Protein AF-A0A523PL58-F1 (afdb_monomer_lite)

Structure (mmCIF, N/CA/C/O backbone):
data_AF-A0A523PL58-F1
#
_entry.id   AF-A0A523PL58-F1
#
loop_
_atom_site.group_PDB
_atom_site.id
_atom_site.type_symbol
_atom_site.label_atom_id
_atom_site.label_alt_id
_atom_site.label_comp_id
_atom_site.label_asym_id
_atom_site.label_entity_id
_atom_site.label_seq_id
_atom_site.pdbx_PDB_ins_code
_atom_site.Cartn_x
_atom_site.Cartn_y
_atom_site.Cartn_z
_atom_site.occupancy
_atom_site.B_iso_or_equiv
_atom_site.auth_seq_id
_atom_site.auth_comp_id
_atom_site.auth_asym_id
_atom_site.auth_atom_id
_atom_site.pdbx_PDB_model_num
ATOM 1 N N . MET A 1 1 ? -22.781 20.615 -61.071 1.00 47.16 1 MET A N 1
ATOM 2 C CA . MET A 1 1 ? -21.956 20.309 -59.886 1.00 47.16 1 MET A CA 1
ATOM 3 C C . MET A 1 1 ? -21.443 21.632 -59.351 1.00 47.16 1 MET A C 1
ATOM 5 O O . MET A 1 1 ? -20.546 22.201 -59.956 1.00 47.16 1 MET A O 1
ATOM 9 N N . SER A 1 2 ? -22.092 22.173 -58.319 1.00 42.09 2 SER A N 1
ATOM 10 C CA . SER A 1 2 ? -21.639 23.404 -57.659 1.00 42.09 2 SER A CA 1
ATOM 11 C C . SER A 1 2 ? -20.535 23.068 -56.652 1.00 42.09 2 SER A C 1
ATOM 13 O O . SER A 1 2 ? -20.631 22.020 -56.009 1.00 42.09 2 SER A O 1
ATOM 15 N N . PRO A 1 3 ? -19.497 23.907 -56.513 1.00 54.69 3 PRO A N 1
ATOM 16 C CA . PRO A 1 3 ? -18.437 23.680 -55.541 1.00 54.69 3 PRO A CA 1
ATOM 17 C C . PRO A 1 3 ? -18.976 23.914 -54.123 1.00 54.69 3 PRO A C 1
ATOM 19 O O . PRO A 1 3 ? -19.660 24.903 -53.866 1.00 54.69 3 PRO A O 1
ATOM 22 N N . VAL A 1 4 ? -18.690 22.977 -53.218 1.00 60.78 4 VAL A N 1
ATOM 23 C CA . VAL A 1 4 ? -18.971 23.103 -51.783 1.00 60.78 4 VAL A CA 1
ATOM 24 C C . VAL A 1 4 ? -17.912 24.027 -51.187 1.00 60.78 4 VAL A C 1
ATOM 26 O O . VAL A 1 4 ? -16.728 23.700 -51.181 1.00 60.78 4 VAL A O 1
ATOM 29 N N . GLU A 1 5 ? -18.345 25.198 -50.738 1.00 58.62 5 GLU A N 1
ATOM 30 C CA . GLU A 1 5 ? -17.522 26.192 -50.053 1.00 58.62 5 GLU A CA 1
ATOM 31 C C . GLU A 1 5 ? -17.191 25.678 -48.634 1.00 58.62 5 GLU A C 1
ATOM 33 O O . GLU A 1 5 ? -18.111 25.290 -47.905 1.00 58.62 5 GLU A O 1
ATOM 38 N N . PRO A 1 6 ? -15.912 25.594 -48.221 1.00 55.72 6 PRO A N 1
ATOM 39 C CA . PRO A 1 6 ? -15.573 25.138 -46.880 1.00 55.72 6 PRO A CA 1
ATOM 40 C C . PRO A 1 6 ? -15.984 26.198 -45.855 1.00 55.72 6 PRO A C 1
ATOM 42 O O . PRO A 1 6 ? -15.573 27.356 -45.935 1.00 55.72 6 PRO A O 1
ATOM 45 N N . ALA A 1 7 ? -16.799 25.790 -44.881 1.00 58.50 7 ALA A N 1
ATOM 46 C CA . ALA A 1 7 ? -17.193 26.627 -43.758 1.00 58.50 7 ALA A CA 1
ATOM 47 C C . ALA A 1 7 ? -15.944 27.107 -43.002 1.00 58.50 7 ALA A C 1
ATOM 49 O O . ALA A 1 7 ? -15.157 26.300 -42.509 1.00 58.50 7 ALA A O 1
ATOM 50 N N . ALA A 1 8 ? -15.765 28.425 -42.924 1.00 56.91 8 ALA A N 1
ATOM 51 C CA . ALA A 1 8 ? -14.702 29.044 -42.150 1.00 56.91 8 ALA A CA 1
ATOM 52 C C . ALA A 1 8 ? -14.872 28.690 -40.663 1.00 56.91 8 ALA A C 1
ATOM 54 O O . ALA A 1 8 ? -15.843 29.099 -40.023 1.00 56.91 8 ALA A O 1
ATOM 55 N N . GLU A 1 9 ? -13.930 27.922 -40.114 1.00 59.56 9 GLU A N 1
ATOM 56 C CA . GLU A 1 9 ? -13.853 27.656 -38.680 1.00 59.56 9 GLU A CA 1
ATOM 57 C C . GLU A 1 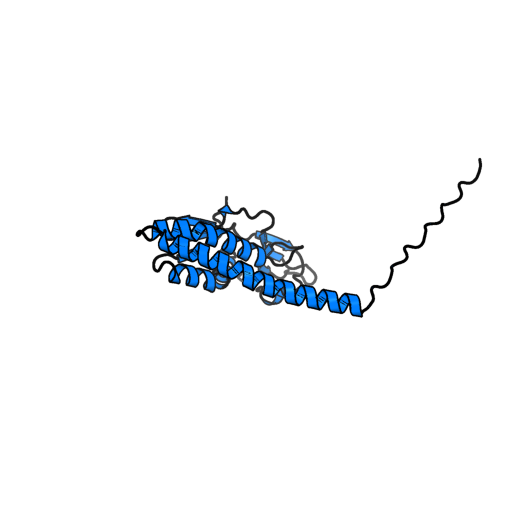9 ? -13.618 28.976 -37.936 1.00 59.56 9 GLU A C 1
ATOM 59 O O . GLU A 1 9 ? -12.621 29.672 -38.144 1.00 59.56 9 GLU A O 1
ATOM 64 N N . ALA A 1 10 ? -14.568 29.350 -37.078 1.00 57.66 10 ALA A N 1
ATOM 65 C CA . ALA A 1 10 ? -14.439 30.530 -36.238 1.00 57.66 10 ALA A CA 1
ATOM 66 C C . ALA A 1 10 ? -13.243 30.358 -35.279 1.00 57.66 10 ALA A C 1
ATOM 68 O O . ALA A 1 10 ? -13.138 29.320 -34.618 1.00 57.66 10 ALA A O 1
ATOM 69 N N . PRO A 1 11 ? -12.352 31.356 -35.143 1.00 51.38 11 PRO A N 1
ATOM 70 C CA . PRO A 1 11 ? -11.232 31.260 -34.220 1.00 51.38 11 PRO A CA 1
ATOM 71 C C . PRO A 1 11 ? -11.753 31.199 -32.780 1.00 51.38 11 PRO A C 1
ATOM 73 O O . PRO A 1 11 ? -12.435 32.113 -32.312 1.00 51.38 11 PRO A O 1
ATOM 76 N N . LEU A 1 12 ? -11.405 30.131 -32.057 1.00 54.44 12 LEU A N 1
ATOM 77 C CA . LEU A 1 12 ? -11.623 30.031 -30.615 1.00 54.44 12 LEU A CA 1
ATOM 78 C C . LEU A 1 12 ? -10.846 31.160 -29.926 1.00 54.44 12 LEU A C 1
ATOM 80 O O . LEU A 1 12 ? -9.635 31.078 -29.720 1.00 54.44 12 LEU A O 1
ATOM 84 N N . THR A 1 13 ? -11.533 32.242 -29.567 1.00 47.31 13 THR A N 1
ATOM 85 C CA . THR A 1 13 ? -10.952 33.322 -28.769 1.00 47.31 13 THR A CA 1
ATOM 86 C C . THR A 1 13 ? -10.694 32.808 -27.357 1.00 47.31 13 THR A C 1
ATOM 88 O O . THR A 1 13 ? -11.577 32.834 -26.498 1.00 47.31 13 THR A O 1
ATOM 91 N N . ILE A 1 14 ? -9.474 32.337 -27.100 1.00 56.62 14 ILE A N 1
ATOM 92 C CA . ILE A 1 14 ? -9.008 32.018 -25.750 1.00 56.62 14 ILE A CA 1
ATOM 93 C C . ILE A 1 14 ? -8.875 33.346 -24.996 1.00 56.62 14 ILE A C 1
ATOM 95 O O . ILE A 1 14 ? -7.881 34.066 -25.113 1.00 56.62 14 ILE A O 1
ATOM 99 N N . ARG A 1 15 ? -9.916 33.708 -24.240 1.00 61.09 15 ARG A N 1
ATOM 100 C CA . ARG A 1 15 ? -9.920 34.890 -23.374 1.00 61.09 15 ARG A CA 1
ATOM 101 C C . ARG A 1 15 ? -8.869 34.668 -22.283 1.00 61.09 15 ARG A C 1
ATOM 103 O O . ARG A 1 15 ? -9.079 33.869 -21.376 1.00 61.09 15 ARG A O 1
ATOM 110 N N . ARG A 1 16 ? -7.714 35.335 -22.394 1.00 59.16 16 ARG A N 1
ATOM 111 C CA . ARG A 1 16 ? -6.631 35.247 -21.400 1.00 59.16 16 ARG A CA 1
ATOM 112 C C . ARG A 1 16 ? -7.183 35.648 -20.031 1.00 59.16 16 ARG A C 1
ATOM 114 O O . ARG A 1 16 ? -7.596 36.793 -19.848 1.00 59.16 16 ARG A O 1
ATOM 121 N N . ALA A 1 17 ? -7.218 34.703 -19.092 1.00 63.88 17 ALA A N 1
ATOM 122 C CA . ALA A 1 17 ? -7.569 34.991 -17.708 1.00 63.88 17 ALA A CA 1
ATOM 123 C C . ALA A 1 17 ? -6.601 36.051 -17.165 1.00 63.88 17 ALA A C 1
ATOM 125 O O . ALA A 1 17 ? -5.394 35.979 -17.409 1.00 63.88 17 ALA A O 1
ATOM 126 N N . SER A 1 18 ? -7.119 37.060 -16.463 1.00 78.44 18 SER A N 1
ATOM 127 C CA . SER A 1 18 ? -6.257 38.063 -15.843 1.00 78.44 18 SER A CA 1
ATOM 128 C C . SER A 1 18 ? -5.372 37.373 -14.801 1.00 78.44 18 SER A C 1
ATOM 130 O O . SER A 1 18 ? -5.856 36.564 -14.008 1.00 78.44 18 SER A O 1
ATOM 132 N N . GLY A 1 19 ? -4.071 37.681 -14.786 1.00 73.75 19 GLY A N 1
ATOM 133 C CA . GLY A 1 19 ? -3.134 37.067 -13.834 1.00 73.75 19 GLY A CA 1
ATOM 134 C C . GLY A 1 19 ? -3.564 37.257 -12.373 1.00 73.75 19 GLY A C 1
ATOM 135 O O . GLY A 1 19 ? -3.378 36.366 -11.552 1.00 73.75 19 GLY A O 1
ATOM 136 N N . ILE A 1 20 ? -4.240 38.372 -12.075 1.00 81.31 20 ILE A N 1
ATOM 137 C CA . ILE A 1 20 ? -4.848 38.646 -10.766 1.00 81.31 20 ILE A CA 1
ATOM 138 C C . ILE A 1 20 ? -5.962 37.640 -10.453 1.00 81.31 20 ILE A C 1
ATOM 140 O O . ILE A 1 20 ? -5.988 37.102 -9.354 1.00 81.31 20 ILE A O 1
ATOM 144 N N . GLY A 1 21 ? -6.839 37.325 -11.412 1.00 80.75 21 GLY A N 1
ATOM 145 C CA . GLY A 1 21 ? -7.900 36.335 -11.214 1.00 80.75 21 GLY A CA 1
ATOM 146 C C . GLY A 1 21 ? -7.353 34.939 -10.907 1.00 80.75 21 GLY A C 1
ATOM 147 O O . GLY A 1 21 ? -7.868 34.259 -10.021 1.00 80.75 21 GLY A O 1
ATOM 148 N N . VAL A 1 22 ? -6.266 34.538 -11.576 1.00 78.81 22 VAL A N 1
ATOM 149 C CA . VAL A 1 22 ? -5.579 33.263 -11.304 1.00 78.81 22 VAL A CA 1
ATOM 150 C C . VAL A 1 22 ? -4.962 33.260 -9.903 1.00 78.81 22 VAL A C 1
ATOM 152 O O . VAL A 1 22 ? -5.149 32.302 -9.156 1.00 78.81 22 VAL A O 1
ATOM 155 N N . LEU A 1 23 ? -4.286 34.343 -9.508 1.00 77.19 23 LEU A N 1
ATOM 156 C CA . LEU A 1 23 ? -3.699 34.474 -8.170 1.00 77.19 23 LEU A CA 1
ATOM 157 C C . LEU A 1 23 ? -4.763 34.442 -7.067 1.00 77.19 23 LEU A C 1
ATOM 159 O O . LEU A 1 23 ? -4.595 33.732 -6.078 1.00 77.19 23 LEU A O 1
ATOM 163 N N . THR A 1 24 ? -5.882 35.147 -7.243 1.00 84.56 24 THR A N 1
ATOM 164 C CA . THR A 1 24 ? -6.993 35.118 -6.285 1.00 84.56 24 THR A CA 1
ATOM 165 C C . THR A 1 24 ? -7.589 33.717 -6.171 1.00 84.56 24 THR A C 1
ATOM 167 O O . THR A 1 24 ? -7.817 33.253 -5.057 1.00 84.56 24 THR A O 1
ATOM 170 N N . ALA A 1 25 ? -7.785 33.009 -7.287 1.00 77.88 25 ALA A N 1
ATOM 171 C CA . ALA A 1 25 ? -8.286 31.637 -7.264 1.00 77.88 25 ALA A CA 1
ATOM 172 C C . ALA A 1 25 ? -7.337 30.688 -6.510 1.00 77.88 25 ALA A C 1
ATOM 174 O O . ALA A 1 25 ? -7.798 29.901 -5.687 1.00 77.88 25 ALA A O 1
ATOM 175 N N . ILE A 1 26 ? -6.019 30.805 -6.721 1.00 83.25 26 ILE A N 1
ATOM 176 C CA . ILE A 1 26 ? -5.013 30.013 -5.993 1.00 83.25 26 ILE A CA 1
ATOM 177 C C . ILE A 1 26 ? -5.087 30.285 -4.489 1.00 83.25 26 ILE A C 1
ATOM 179 O O . ILE A 1 26 ? -5.094 29.340 -3.704 1.00 83.25 26 ILE A O 1
ATOM 183 N N . VAL A 1 27 ? -5.181 31.551 -4.076 1.00 82.56 27 VAL A N 1
ATOM 184 C CA . VAL A 1 27 ? -5.280 31.919 -2.654 1.00 82.56 27 VAL A CA 1
ATOM 185 C C . VAL A 1 27 ? -6.575 31.390 -2.038 1.00 82.56 27 VAL A C 1
ATOM 187 O O . VAL A 1 27 ? -6.545 30.818 -0.951 1.00 82.56 27 VAL A O 1
ATOM 190 N N . VAL A 1 28 ? -7.706 31.520 -2.736 1.00 82.56 28 VAL A N 1
ATOM 191 C CA . VAL A 1 28 ? -9.002 31.016 -2.258 1.00 82.56 28 VAL A CA 1
ATOM 192 C C . VAL A 1 28 ? -8.978 29.496 -2.115 1.00 82.56 28 VAL A C 1
ATOM 194 O O . VAL A 1 28 ? -9.389 28.991 -1.076 1.00 82.56 28 VAL A O 1
ATOM 197 N N . VAL A 1 29 ? -8.449 28.758 -3.096 1.00 80.00 29 VAL A N 1
ATOM 198 C CA . VAL A 1 29 ? -8.297 27.295 -2.999 1.00 80.00 29 VAL A CA 1
ATOM 199 C C . VAL A 1 29 ? -7.323 26.923 -1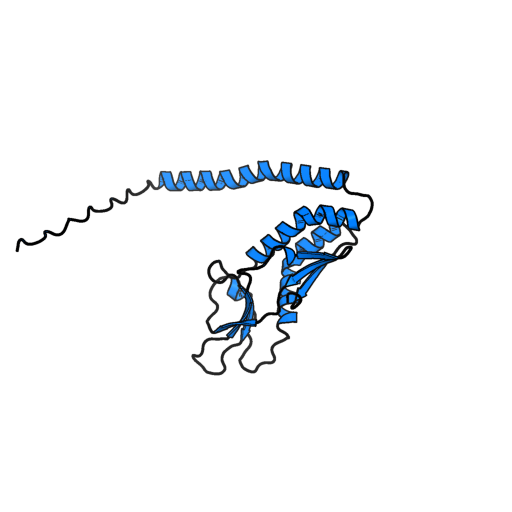.875 1.00 80.00 29 VAL A C 1
ATOM 201 O O . VAL A 1 29 ? -7.616 26.032 -1.077 1.00 80.00 29 VAL A O 1
ATOM 204 N N . GLY A 1 30 ? -6.204 27.642 -1.763 1.00 70.56 30 GLY A N 1
ATOM 205 C CA . GLY A 1 30 ? -5.190 27.443 -0.730 1.00 70.56 30 GLY A CA 1
ATOM 206 C C . GLY A 1 30 ? -5.704 27.672 0.693 1.00 70.56 30 GLY A C 1
ATOM 207 O O . GLY A 1 30 ? -5.239 27.004 1.610 1.00 70.56 30 GLY A O 1
ATOM 208 N N . LEU A 1 31 ? -6.686 28.559 0.880 1.00 78.75 31 LEU A N 1
ATOM 209 C CA . LEU A 1 31 ? -7.354 28.787 2.165 1.00 78.75 31 LEU A CA 1
ATOM 210 C C . LEU A 1 31 ? -8.541 27.841 2.385 1.00 78.75 31 LEU A C 1
ATOM 212 O O . LEU A 1 31 ? -8.722 27.339 3.490 1.00 78.75 31 LEU A O 1
ATOM 216 N N . ALA A 1 32 ? -9.320 27.538 1.345 1.00 70.69 32 ALA A N 1
ATOM 217 C CA . ALA A 1 32 ? -10.508 26.694 1.453 1.00 70.69 32 ALA A CA 1
ATOM 218 C C . ALA A 1 32 ? -10.182 25.273 1.938 1.00 70.69 32 ALA A C 1
ATOM 220 O O . ALA A 1 32 ? -10.915 24.721 2.758 1.00 70.69 32 ALA A O 1
ATOM 221 N N . VAL A 1 33 ? -9.066 24.694 1.480 1.00 69.69 33 VAL A N 1
ATOM 222 C CA . VAL A 1 33 ? -8.627 23.352 1.898 1.00 69.69 33 VAL A CA 1
ATOM 223 C C . VAL A 1 33 ? -8.370 23.277 3.415 1.00 69.69 33 VAL A C 1
ATOM 225 O O . VAL A 1 33 ? -9.021 22.466 4.075 1.00 69.69 33 VAL A O 1
ATOM 228 N N . PRO A 1 34 ? -7.495 24.099 4.028 1.00 66.94 34 PRO A N 1
ATOM 229 C CA . PRO A 1 34 ? -7.276 24.054 5.473 1.00 66.94 34 PRO A CA 1
ATOM 230 C C . PRO A 1 34 ? -8.525 24.430 6.281 1.00 66.94 34 PRO A C 1
ATOM 232 O O . PRO A 1 34 ? -8.773 23.805 7.312 1.00 66.94 34 PRO A O 1
ATOM 235 N N . THR A 1 35 ? -9.358 25.373 5.822 1.00 73.44 35 THR A N 1
ATOM 236 C CA . TH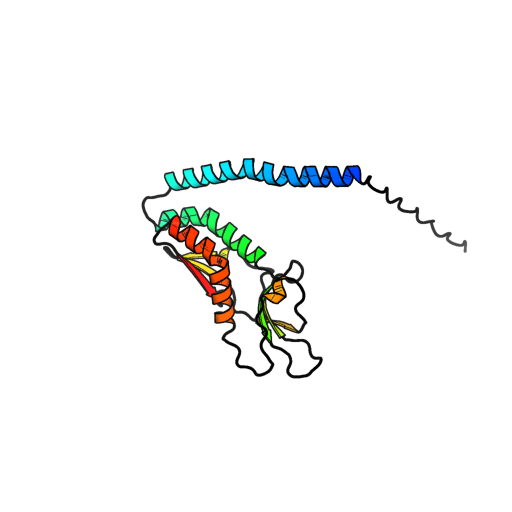R A 1 35 ? -10.615 25.706 6.519 1.00 73.44 35 THR A CA 1
ATOM 237 C C . THR A 1 35 ? -11.600 24.535 6.518 1.00 73.44 35 THR A C 1
ATOM 239 O O . THR A 1 35 ? -12.231 24.263 7.540 1.00 73.44 35 THR A O 1
ATOM 242 N N . TYR A 1 36 ? -11.686 23.788 5.414 1.00 75.38 36 TYR A N 1
ATOM 243 C CA . TYR A 1 36 ? -12.477 22.561 5.334 1.00 75.38 36 TYR A CA 1
ATOM 244 C C . TYR A 1 36 ? -11.987 21.504 6.335 1.00 75.38 36 TYR A C 1
ATOM 246 O O . TYR A 1 36 ? -12.789 20.940 7.081 1.00 75.38 36 TYR A O 1
ATOM 254 N N . TYR A 1 37 ? -10.671 21.286 6.432 1.00 70.75 37 TYR A N 1
ATOM 255 C CA . TYR A 1 37 ? -10.105 20.357 7.417 1.00 70.75 37 TYR A CA 1
ATOM 256 C C . TYR A 1 37 ? -10.386 20.787 8.862 1.00 70.75 37 TYR A C 1
ATOM 258 O O . TYR A 1 37 ? -10.745 19.943 9.682 1.00 70.75 37 TYR A O 1
ATOM 266 N N . LEU A 1 38 ? -10.303 22.083 9.178 1.00 73.94 38 LEU A N 1
ATOM 267 C CA . LEU A 1 38 ? -10.648 22.602 10.507 1.00 73.94 38 LEU A CA 1
ATOM 268 C C . LEU A 1 38 ? -12.117 22.356 10.884 1.00 73.94 38 LEU A C 1
ATOM 270 O O . LEU A 1 38 ? -12.417 22.219 12.066 1.00 73.94 38 LEU A O 1
ATOM 274 N N . TRP A 1 39 ? -13.020 22.267 9.906 1.00 73.31 39 TRP A N 1
ATOM 275 C CA . TRP A 1 39 ? -14.440 21.980 10.128 1.00 73.31 39 TRP A CA 1
ATOM 276 C C . TRP A 1 39 ? -14.760 20.482 10.213 1.00 73.31 39 TRP A C 1
ATOM 278 O O . TRP A 1 39 ? -15.607 20.069 11.007 1.00 73.31 39 TRP A O 1
ATOM 288 N N . VAL A 1 40 ? -14.090 19.655 9.407 1.00 76.50 40 VAL A N 1
ATOM 289 C CA . VAL A 1 40 ? -14.371 18.213 9.310 1.00 76.50 40 VAL A CA 1
ATOM 290 C C . VAL A 1 40 ? -13.661 17.406 10.397 1.00 76.50 40 VAL A C 1
ATOM 292 O O . VAL A 1 40 ? -14.259 16.496 10.971 1.00 76.50 40 VAL A O 1
ATOM 295 N N . VAL A 1 41 ? -12.415 17.749 10.737 1.00 73.88 41 VAL A N 1
ATOM 296 C CA . VAL A 1 41 ? -11.624 17.014 11.740 1.00 73.88 41 VAL A CA 1
ATOM 297 C C . VAL A 1 41 ? -12.303 16.959 13.119 1.00 73.88 41 VAL A C 1
ATOM 299 O O . VAL A 1 41 ? -12.303 15.880 13.710 1.00 73.88 41 VAL A O 1
ATOM 302 N N . PRO A 1 42 ? -12.921 18.036 13.649 1.00 73.69 42 PRO A N 1
ATOM 303 C CA . PRO A 1 42 ? -13.642 17.971 14.919 1.00 73.69 42 PRO A CA 1
ATOM 304 C C . PRO A 1 42 ? -14.828 17.008 14.887 1.00 73.69 42 PRO A C 1
ATOM 306 O O . PRO A 1 42 ? -15.032 16.287 15.856 1.00 73.69 42 PRO A O 1
ATOM 309 N N . ARG A 1 43 ? -15.578 16.952 13.777 1.00 77.19 43 ARG A N 1
ATOM 310 C CA . ARG A 1 43 ? -16.707 16.020 13.627 1.00 77.19 43 ARG A CA 1
ATOM 311 C C . ARG A 1 43 ? -16.231 14.572 13.600 1.00 77.19 43 ARG A C 1
ATOM 313 O O . ARG A 1 43 ? -16.753 13.757 14.348 1.00 77.19 43 ARG A O 1
ATOM 320 N N . LEU A 1 44 ? -15.187 14.283 12.823 1.00 71.25 44 LEU A N 1
ATOM 321 C CA . LEU A 1 44 ? -14.578 12.950 12.780 1.00 71.25 44 LEU A CA 1
ATOM 322 C C . LEU A 1 44 ? -14.007 12.537 14.142 1.00 71.25 44 LEU A C 1
ATOM 324 O O . LEU A 1 44 ? -14.147 11.384 14.535 1.00 71.25 44 LEU A O 1
ATOM 328 N N . LYS A 1 45 ? -13.399 13.473 14.885 1.00 72.25 45 LYS A N 1
ATOM 329 C CA . LYS A 1 45 ? -12.937 13.223 16.257 1.00 72.25 45 LYS A CA 1
ATOM 330 C C . LYS A 1 45 ? -14.093 12.954 17.212 1.00 72.25 45 LYS A C 1
ATOM 332 O O . LYS A 1 45 ? -14.014 11.999 17.965 1.00 72.25 45 LYS A O 1
ATOM 337 N N . GLN A 1 46 ? -15.160 13.749 17.166 1.00 75.19 46 GLN A N 1
ATOM 338 C CA . GLN A 1 46 ? -16.343 13.538 18.005 1.00 75.19 46 GLN A CA 1
ATOM 339 C C . GLN A 1 46 ? -17.007 12.192 17.722 1.00 75.19 46 GLN A C 1
ATOM 341 O O . GLN A 1 46 ? -17.435 11.517 18.650 1.00 75.19 46 GLN A O 1
ATOM 346 N N . GLU A 1 47 ? -17.070 11.785 16.458 1.00 71.31 47 GLU A N 1
ATOM 347 C CA . GLU A 1 47 ? -17.627 10.496 16.065 1.00 71.31 47 GLU A CA 1
ATOM 348 C C . GLU A 1 47 ? -16.721 9.337 16.502 1.00 71.31 47 GLU A C 1
ATOM 350 O O . GLU A 1 47 ? -17.204 8.372 17.087 1.00 71.31 47 GLU A O 1
ATOM 355 N N . ALA A 1 48 ? -15.401 9.477 16.342 1.00 67.12 48 ALA A N 1
ATOM 356 C CA . ALA A 1 48 ? -14.425 8.517 16.854 1.00 67.12 48 ALA A CA 1
ATOM 357 C C . ALA A 1 48 ? -14.445 8.408 18.391 1.00 67.12 48 ALA A C 1
ATOM 359 O O . ALA A 1 48 ? -14.390 7.305 18.928 1.00 67.12 48 ALA A O 1
ATOM 360 N N . ASP A 1 49 ? -14.552 9.527 19.109 1.00 69.44 49 ASP A N 1
ATOM 361 C CA . ASP A 1 49 ? -14.593 9.553 20.574 1.00 69.44 49 ASP A CA 1
ATOM 362 C C . ASP A 1 49 ? -15.924 9.020 21.106 1.00 69.44 49 ASP A C 1
ATOM 364 O O . ASP A 1 49 ? -15.933 8.238 22.055 1.00 69.44 49 ASP A O 1
ATOM 368 N N . ARG A 1 50 ? -17.046 9.351 20.458 1.00 70.25 50 ARG A N 1
ATOM 369 C CA . ARG A 1 50 ? -18.348 8.749 20.760 1.00 70.25 50 ARG A CA 1
ATOM 370 C C . ARG A 1 50 ? -18.281 7.233 20.606 1.00 70.25 50 ARG A C 1
ATOM 372 O O . ARG A 1 50 ? -18.709 6.513 21.499 1.00 70.25 50 ARG A O 1
ATOM 379 N N . LEU A 1 51 ? -17.682 6.749 19.524 1.00 64.38 51 LEU A N 1
ATOM 380 C CA . LEU A 1 51 ? -17.515 5.320 19.296 1.00 64.38 51 LEU A CA 1
ATOM 381 C C . LEU A 1 51 ? -16.546 4.666 20.271 1.00 64.38 51 LEU A C 1
ATOM 383 O O . LEU A 1 51 ? -16.782 3.522 20.620 1.00 64.38 51 LEU A O 1
ATOM 387 N N . ARG A 1 52 ? -15.502 5.360 20.746 1.00 63.66 52 ARG A N 1
ATOM 388 C CA . ARG A 1 52 ? -14.636 4.870 21.835 1.00 63.66 52 ARG A CA 1
ATOM 389 C C . ARG A 1 52 ? -15.394 4.723 23.152 1.00 63.66 52 ARG A C 1
ATOM 391 O O . ARG A 1 52 ? -15.127 3.778 23.885 1.00 63.66 52 ARG A O 1
ATOM 398 N N . VAL A 1 53 ? -16.307 5.646 23.450 1.00 65.81 53 VAL A N 1
ATOM 399 C CA . VAL A 1 53 ? -17.154 5.607 24.655 1.00 65.81 53 VAL A CA 1
ATOM 400 C C . VAL A 1 53 ? -18.246 4.539 24.535 1.00 65.81 53 VAL A C 1
ATOM 402 O O . VAL A 1 53 ? -18.561 3.877 25.517 1.00 65.81 53 VAL A O 1
ATOM 405 N N . GLU A 1 54 ? -18.794 4.340 23.335 1.00 64.56 54 GLU A N 1
ATOM 406 C CA . GLU A 1 54 ? -19.762 3.280 23.014 1.00 64.56 54 GLU A CA 1
ATOM 407 C C . GLU A 1 54 ? -19.091 1.914 22.769 1.00 64.56 54 GLU A C 1
ATOM 409 O O . GLU A 1 54 ? -19.785 0.906 22.627 1.00 64.56 54 GLU A O 1
ATOM 414 N N . ALA A 1 55 ? -17.755 1.863 22.696 1.00 62.34 55 ALA A N 1
ATOM 415 C CA . ALA A 1 55 ? -17.033 0.650 22.350 1.00 62.34 55 ALA A CA 1
ATOM 416 C C . ALA A 1 55 ? -17.176 -0.377 23.483 1.00 62.34 55 ALA A C 1
ATOM 418 O O . ALA A 1 55 ? -16.953 -0.036 24.649 1.00 62.34 55 ALA A O 1
ATOM 419 N N . PRO A 1 56 ? -17.495 -1.640 23.170 1.00 67.25 56 PRO A N 1
ATOM 420 C CA . PRO A 1 56 ? -17.623 -2.665 24.193 1.00 67.25 56 PRO A CA 1
ATOM 421 C C . PRO A 1 56 ? -16.323 -2.891 24.976 1.00 67.25 56 PRO A C 1
ATOM 423 O O . PRO A 1 56 ? -15.227 -2.566 24.514 1.00 67.25 56 PRO A O 1
ATOM 426 N N . GLY A 1 57 ? -16.430 -3.477 26.171 1.00 75.25 57 GLY A N 1
ATOM 427 C CA . GLY A 1 57 ? -15.271 -3.723 27.036 1.00 75.25 57 GLY A CA 1
ATOM 428 C C . GLY A 1 57 ? -14.239 -4.687 26.437 1.00 75.25 57 GLY A C 1
ATOM 429 O O . GLY A 1 57 ? -13.061 -4.625 26.796 1.00 75.25 57 GLY A O 1
ATOM 430 N N . GLU A 1 58 ? -14.648 -5.554 25.504 1.00 85.69 58 GLU A N 1
ATOM 431 C CA . GLU A 1 58 ? -13.767 -6.554 24.909 1.00 85.69 58 GLU A CA 1
ATOM 432 C C . GLU A 1 58 ? -12.888 -5.980 23.778 1.00 85.69 58 GLU A C 1
ATOM 434 O O . GLU A 1 58 ? -13.392 -5.369 22.831 1.00 85.69 58 GLU A O 1
ATOM 439 N N . PRO A 1 59 ? -11.557 -6.207 23.798 1.00 84.81 59 PRO A N 1
ATOM 440 C CA . PRO A 1 59 ? -10.636 -5.699 22.776 1.00 8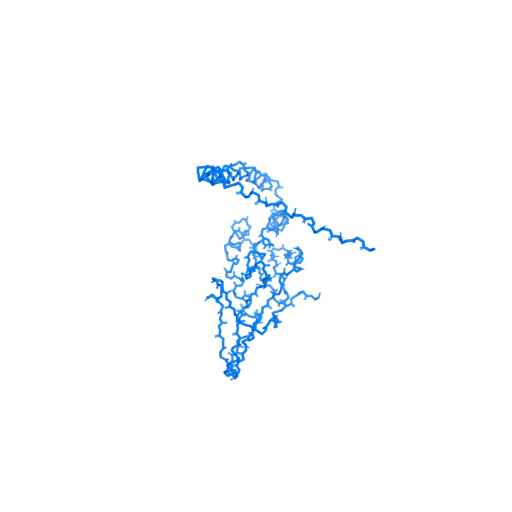4.81 59 PRO A CA 1
ATOM 441 C C . PRO A 1 59 ? -10.999 -6.046 21.324 1.00 84.81 59 PRO A C 1
ATOM 443 O O . PRO A 1 59 ? -10.788 -5.219 20.439 1.00 84.81 59 PRO A O 1
ATOM 446 N N . VAL A 1 60 ? -11.549 -7.238 21.074 1.00 86.75 60 VAL A N 1
ATOM 447 C CA . VAL A 1 60 ? -11.935 -7.693 19.725 1.00 86.75 60 VAL A CA 1
ATOM 448 C C . VAL A 1 60 ? -13.101 -6.870 19.180 1.00 86.75 60 VAL A C 1
ATOM 450 O O . VAL A 1 60 ? -13.089 -6.462 18.020 1.00 86.75 60 VAL A O 1
ATOM 453 N N . GLU A 1 61 ? -14.084 -6.565 20.023 1.00 85.88 61 GLU A N 1
ATOM 454 C CA . GLU A 1 61 ? -15.248 -5.773 19.630 1.00 85.88 61 GLU A CA 1
ATOM 455 C C . GLU A 1 61 ? -14.862 -4.308 19.383 1.00 85.88 61 GLU A C 1
ATOM 457 O O . GLU A 1 61 ? -15.302 -3.705 18.400 1.00 85.88 61 GLU A O 1
ATOM 462 N N . ARG A 1 62 ? -13.949 -3.759 20.201 1.00 84.81 62 ARG A N 1
ATOM 463 C CA . ARG A 1 62 ? -13.350 -2.436 19.947 1.00 84.81 62 ARG A CA 1
ATOM 464 C C . ARG A 1 62 ? -12.626 -2.392 18.608 1.00 84.81 62 ARG A C 1
ATOM 466 O O . ARG A 1 62 ? -12.767 -1.406 17.885 1.00 84.81 62 ARG A O 1
ATOM 473 N N . LEU A 1 63 ? -11.894 -3.454 18.255 1.00 88.19 63 LEU A N 1
ATOM 474 C CA . LEU A 1 63 ? -11.243 -3.533 16.950 1.00 88.19 63 LEU A CA 1
ATOM 475 C C . LEU A 1 63 ? -12.272 -3.575 15.823 1.00 88.19 63 LEU A C 1
ATOM 477 O O . LEU A 1 63 ? -12.092 -2.863 14.844 1.00 88.19 63 LEU A O 1
ATOM 481 N N . GLY A 1 64 ? -13.371 -4.316 15.972 1.00 87.50 64 GLY A N 1
ATOM 482 C CA . GLY A 1 64 ? -14.456 -4.330 14.987 1.00 87.50 64 GLY A CA 1
ATOM 483 C C . GLY A 1 64 ? -15.061 -2.942 14.731 1.00 87.50 64 GLY A C 1
ATOM 484 O O . GLY A 1 64 ? -15.335 -2.584 13.585 1.00 87.50 64 GLY A O 1
ATOM 485 N N . VAL A 1 65 ? -15.222 -2.120 15.775 1.00 84.94 65 VAL A N 1
ATOM 486 C CA . VAL A 1 65 ? -15.676 -0.723 15.636 1.00 84.94 65 VAL A CA 1
ATOM 487 C C . VAL A 1 65 ? -14.601 0.147 14.984 1.00 84.94 65 VAL A C 1
ATOM 489 O O . VAL A 1 65 ? -14.896 0.856 14.020 1.00 84.94 65 VAL A O 1
ATOM 492 N N . TRP A 1 66 ? -13.357 0.065 15.464 1.00 86.56 66 TRP A N 1
ATOM 493 C CA . TRP A 1 66 ? -12.212 0.787 14.900 1.00 86.56 66 TRP A CA 1
ATOM 494 C C . TRP A 1 66 ? -12.048 0.493 13.405 1.00 86.56 66 TRP A C 1
ATOM 496 O O . TRP A 1 66 ? -11.850 1.400 12.596 1.00 86.56 66 TRP A O 1
ATOM 506 N N . PHE A 1 67 ? -12.214 -0.773 13.023 1.00 89.50 67 PHE A N 1
ATOM 507 C CA . PHE A 1 67 ? -12.028 -1.272 11.669 1.00 89.50 67 PHE A CA 1
ATOM 508 C C . PHE A 1 67 ? -12.950 -0.595 10.653 1.00 89.50 67 PHE A C 1
ATOM 510 O O . PHE A 1 67 ? -12.523 -0.347 9.529 1.00 89.50 67 PHE A O 1
ATOM 517 N N . ARG A 1 68 ? -14.156 -0.167 11.052 1.00 86.69 68 ARG A N 1
ATOM 518 C CA . ARG A 1 68 ? -15.069 0.604 10.183 1.00 86.69 68 ARG A CA 1
ATOM 519 C C . ARG A 1 68 ? -14.446 1.905 9.665 1.00 86.69 68 ARG A C 1
ATOM 521 O O . ARG A 1 68 ? -14.786 2.355 8.575 1.00 86.69 68 ARG A O 1
ATOM 528 N N . PHE A 1 69 ? -13.524 2.492 10.427 1.00 84.19 69 PHE A N 1
ATOM 529 C CA . PHE A 1 69 ? -12.811 3.724 10.074 1.00 84.19 69 PHE A CA 1
ATOM 530 C C . PHE A 1 69 ? -11.387 3.455 9.602 1.00 84.19 69 PHE A C 1
ATOM 532 O O . PHE A 1 69 ? -10.883 4.170 8.734 1.00 84.19 69 PHE A O 1
ATOM 539 N N . GLY A 1 70 ? -10.736 2.438 10.165 1.00 87.69 70 GLY A N 1
ATOM 540 C CA . GLY A 1 70 ? -9.385 2.037 9.801 1.00 87.69 70 GLY A CA 1
ATOM 541 C C . GLY A 1 70 ? -9.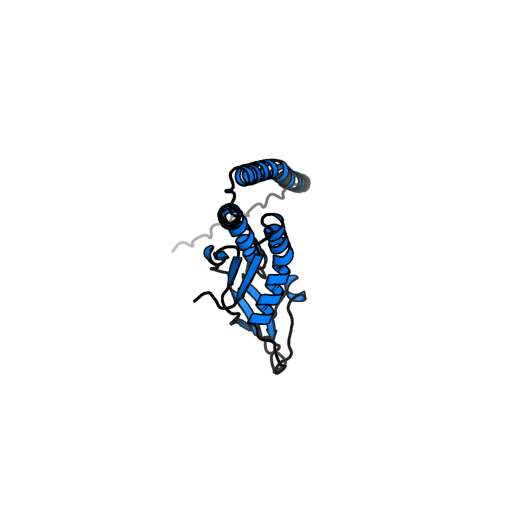308 1.410 8.412 1.00 87.69 70 GLY A C 1
ATOM 542 O O . GLY A 1 70 ? -8.418 1.756 7.639 1.00 87.69 70 GLY A O 1
ATOM 543 N N . GLN A 1 71 ? -10.266 0.552 8.049 1.00 91.06 71 GLN A N 1
ATOM 544 C CA . GLN A 1 71 ? -10.271 -0.160 6.769 1.00 91.06 71 GLN A CA 1
ATOM 545 C C . GLN A 1 71 ? -10.248 0.802 5.564 1.00 91.06 71 GLN A C 1
ATOM 547 O O . GLN A 1 71 ? -9.345 0.664 4.732 1.00 91.06 71 GLN A O 1
ATOM 552 N N . PRO A 1 72 ? -11.115 1.838 5.473 1.00 90.25 72 PRO A N 1
ATOM 553 C CA . PRO A 1 72 ? -11.042 2.802 4.373 1.00 90.25 72 PRO A CA 1
ATOM 554 C C . PRO A 1 72 ? -9.734 3.603 4.345 1.00 90.25 72 PRO A C 1
ATOM 556 O O . PRO A 1 72 ? -9.253 3.969 3.271 1.00 90.25 72 PRO A O 1
ATOM 559 N N . GLN A 1 73 ? -9.142 3.886 5.510 1.00 90.31 73 GLN A N 1
ATOM 560 C CA . GLN A 1 73 ? -7.878 4.622 5.601 1.00 90.31 73 GLN A CA 1
ATOM 561 C C . GLN A 1 73 ? -6.700 3.786 5.099 1.00 90.31 73 GLN A C 1
ATOM 563 O O . GLN A 1 73 ? -5.880 4.298 4.335 1.00 90.31 73 GLN A O 1
ATOM 568 N N . ILE A 1 74 ? -6.646 2.504 5.470 1.00 92.62 74 ILE A N 1
ATOM 569 C CA . ILE A 1 74 ? -5.630 1.562 4.988 1.00 92.62 74 ILE A CA 1
ATOM 570 C C . ILE A 1 74 ? -5.783 1.365 3.475 1.00 92.62 74 ILE A C 1
ATOM 572 O O . ILE A 1 74 ? -4.797 1.468 2.747 1.00 92.62 74 ILE A O 1
ATOM 576 N N . HIS A 1 75 ? -7.010 1.172 2.975 1.00 91.81 75 HIS A N 1
ATOM 577 C CA . HIS A 1 75 ? -7.265 1.065 1.532 1.00 91.81 75 HIS A CA 1
ATOM 578 C C . HIS A 1 75 ? -6.842 2.336 0.780 1.00 91.81 75 HIS A C 1
ATOM 580 O O . HIS A 1 75 ? -6.089 2.270 -0.190 1.00 91.81 75 HIS A O 1
ATOM 586 N N . THR A 1 76 ? -7.200 3.516 1.291 1.00 90.88 76 THR A N 1
ATOM 587 C CA . THR A 1 76 ? -6.758 4.800 0.720 1.00 90.88 76 THR A CA 1
ATOM 588 C C . THR A 1 76 ? -5.233 4.923 0.707 1.00 90.88 76 THR A C 1
ATOM 590 O O . THR A 1 76 ? -4.657 5.450 -0.247 1.00 90.88 76 THR A O 1
ATOM 593 N N . ALA A 1 77 ? -4.556 4.451 1.753 1.00 91.88 77 ALA A N 1
ATOM 594 C CA . ALA A 1 77 ? -3.103 4.449 1.817 1.00 91.88 77 ALA A CA 1
ATOM 595 C C . ALA A 1 77 ? -2.488 3.500 0.773 1.00 91.88 77 ALA A C 1
ATOM 597 O O . ALA A 1 77 ? -1.545 3.904 0.095 1.00 91.88 77 ALA A O 1
ATOM 598 N N . LEU A 1 78 ? -3.067 2.317 0.533 1.00 92.69 78 LEU A N 1
ATOM 599 C CA . LEU A 1 78 ? -2.665 1.442 -0.581 1.00 92.69 78 LEU A CA 1
ATOM 600 C C . LEU A 1 78 ? -2.805 2.154 -1.930 1.00 92.69 78 LEU A C 1
ATOM 602 O O . LEU A 1 78 ? -1.851 2.209 -2.706 1.00 92.69 78 LEU A O 1
ATOM 606 N N . VAL A 1 79 ? -3.946 2.801 -2.180 1.00 90.44 79 VAL A N 1
ATOM 607 C CA . VAL A 1 79 ? -4.166 3.573 -3.415 1.00 90.44 79 VAL A CA 1
ATOM 608 C C . VAL A 1 79 ? -3.132 4.694 -3.565 1.00 90.44 79 VAL A C 1
ATOM 610 O O . VAL A 1 79 ? -2.661 4.961 -4.668 1.00 90.44 79 VAL A O 1
ATOM 613 N N . ARG A 1 80 ? -2.718 5.344 -2.471 1.00 90.44 80 ARG A N 1
ATOM 614 C CA . ARG A 1 80 ? -1.660 6.374 -2.486 1.00 90.44 80 ARG A CA 1
ATOM 615 C C . ARG A 1 80 ? -0.256 5.799 -2.656 1.00 90.44 80 ARG A C 1
ATOM 617 O O . ARG A 1 80 ? 0.623 6.503 -3.167 1.00 90.44 80 ARG A O 1
ATOM 624 N N . ALA A 1 81 ? -0.036 4.548 -2.264 1.00 90.12 81 ALA A N 1
ATOM 625 C CA . ALA A 1 81 ? 1.230 3.850 -2.446 1.00 90.12 81 ALA A CA 1
ATOM 626 C C . ALA A 1 81 ? 1.520 3.535 -3.925 1.00 90.12 81 ALA A C 1
ATOM 628 O O . ALA A 1 81 ? 2.688 3.353 -4.269 1.00 90.12 81 ALA A O 1
ATOM 629 N N . ARG A 1 82 ? 0.508 3.570 -4.809 1.00 90.81 82 ARG A N 1
ATOM 630 C CA . ARG A 1 82 ? 0.670 3.385 -6.264 1.00 90.81 82 ARG A CA 1
ATOM 631 C C . ARG A 1 82 ? 1.758 4.277 -6.860 1.00 90.81 82 ARG A C 1
ATOM 633 O O . ARG A 1 82 ? 1.923 5.425 -6.443 1.00 90.81 82 ARG A O 1
ATOM 640 N N . PHE A 1 83 ? 2.456 3.792 -7.876 1.00 89.62 83 PHE A N 1
ATOM 641 C CA . PHE A 1 83 ? 3.559 4.487 -8.524 1.00 89.62 83 PHE A CA 1
ATOM 642 C C . PHE A 1 83 ? 3.096 5.795 -9.175 1.00 89.62 83 PHE A C 1
ATOM 644 O O . PHE A 1 83 ? 3.625 6.863 -8.873 1.00 89.62 83 PHE A O 1
ATOM 651 N N . SER A 1 84 ? 2.055 5.739 -10.005 1.00 88.25 84 SER A N 1
ATOM 652 C CA . SER A 1 84 ? 1.424 6.928 -10.579 1.00 88.25 84 SER A CA 1
ATOM 653 C C . SER A 1 84 ? -0.053 6.684 -10.899 1.00 88.25 84 SER A C 1
ATOM 655 O O . SER A 1 84 ? -0.576 5.590 -10.703 1.00 88.25 84 SER A O 1
ATOM 657 N N . ALA A 1 85 ? -0.755 7.716 -11.373 1.00 84.00 85 ALA A N 1
ATOM 658 C CA . ALA A 1 85 ? -2.129 7.554 -11.846 1.00 84.00 85 ALA A CA 1
ATOM 659 C C . ALA A 1 85 ? -2.210 6.715 -13.134 1.00 84.00 85 ALA A C 1
ATOM 661 O O . ALA A 1 85 ? -3.145 5.941 -13.283 1.00 84.00 85 ALA A O 1
ATOM 662 N N . ALA A 1 86 ? -1.226 6.852 -14.032 1.00 86.81 86 ALA A N 1
ATOM 663 C CA . ALA A 1 86 ? -1.162 6.104 -15.290 1.00 86.81 86 ALA A CA 1
ATOM 664 C C . ALA A 1 86 ? -0.609 4.679 -15.116 1.00 86.81 86 ALA A C 1
ATOM 666 O O . ALA A 1 86 ? -0.907 3.799 -15.912 1.00 86.81 86 ALA A O 1
ATOM 667 N N . ARG A 1 87 ? 0.208 4.459 -14.081 1.00 90.88 87 ARG A N 1
ATOM 668 C CA . ARG A 1 87 ? 0.744 3.152 -13.687 1.00 90.88 87 ARG A CA 1
ATOM 669 C C . ARG A 1 87 ? 0.321 2.908 -12.240 1.00 90.88 87 ARG A C 1
ATOM 671 O O . ARG A 1 87 ? 1.103 3.219 -11.332 1.00 90.88 87 ARG A O 1
ATOM 678 N N . PRO A 1 88 ? -0.912 2.427 -11.997 1.00 92.31 88 PRO A N 1
ATOM 679 C CA . PRO A 1 88 ? -1.462 2.218 -10.658 1.00 92.31 88 PRO A CA 1
ATOM 680 C C . PRO A 1 88 ? -0.831 0.997 -9.964 1.00 92.31 88 PRO A C 1
ATOM 682 O O . PRO A 1 88 ? -1.503 0.217 -9.307 1.00 92.31 88 PRO A O 1
ATOM 685 N N . TRP A 1 89 ? 0.478 0.821 -10.101 1.00 94.94 89 TRP A N 1
ATOM 686 C CA . TRP A 1 89 ? 1.216 -0.328 -9.608 1.00 94.94 89 TRP A CA 1
ATOM 687 C C . TRP A 1 89 ? 1.955 0.012 -8.326 1.00 94.94 89 TRP A C 1
ATOM 689 O O . TRP A 1 89 ? 2.519 1.097 -8.197 1.00 94.94 89 TRP A O 1
ATOM 699 N N . TYR A 1 90 ? 2.056 -0.930 -7.406 1.00 94.81 90 TYR A N 1
ATOM 700 C CA . TYR A 1 90 ? 3.053 -0.891 -6.353 1.00 94.81 90 TYR A CA 1
ATOM 701 C C . TYR A 1 90 ? 4.315 -1.616 -6.814 1.00 94.81 90 TYR A C 1
ATOM 703 O O . TYR A 1 90 ? 4.385 -2.845 -6.801 1.00 94.81 90 TYR A O 1
ATOM 711 N N . VAL A 1 91 ? 5.315 -0.849 -7.247 1.00 95.69 91 VAL A N 1
ATOM 712 C CA . VAL A 1 91 ? 6.577 -1.404 -7.749 1.00 95.69 91 VAL A CA 1
ATOM 713 C C . VAL A 1 91 ? 7.443 -1.867 -6.579 1.00 95.69 91 VAL A C 1
ATOM 715 O O . VAL A 1 91 ? 7.757 -1.088 -5.673 1.00 95.69 91 VAL A O 1
ATOM 718 N N . THR A 1 92 ? 7.838 -3.139 -6.605 1.00 95.75 92 THR A N 1
ATOM 719 C CA . THR A 1 92 ? 8.656 -3.748 -5.549 1.00 95.75 92 THR A CA 1
ATOM 720 C C . THR A 1 92 ? 10.134 -3.639 -5.876 1.00 95.75 92 THR A C 1
ATOM 722 O O . THR A 1 92 ? 10.909 -3.225 -5.017 1.00 95.75 92 THR A O 1
ATOM 725 N N . HIS A 1 93 ? 10.510 -3.974 -7.109 1.00 96.50 93 HIS A N 1
ATOM 726 C CA . HIS A 1 93 ? 11.878 -3.919 -7.608 1.00 96.50 93 HIS A CA 1
ATOM 727 C C . HIS A 1 93 ? 11.911 -3.930 -9.141 1.00 96.50 93 HIS A C 1
ATOM 729 O O . HIS A 1 93 ? 10.909 -4.197 -9.809 1.00 96.50 93 HIS A O 1
ATOM 735 N N . VAL A 1 94 ? 13.088 -3.644 -9.687 1.00 96.69 94 VAL A N 1
ATOM 736 C CA . VAL A 1 94 ? 13.394 -3.715 -11.116 1.00 96.69 94 VAL A CA 1
ATOM 737 C C . VAL A 1 94 ? 14.602 -4.622 -11.315 1.00 96.69 94 VAL A C 1
ATOM 739 O O . VAL A 1 94 ? 15.547 -4.577 -10.528 1.00 96.69 94 VAL A O 1
ATOM 742 N N . VAL A 1 95 ? 14.586 -5.428 -12.371 1.00 96.62 95 VAL A N 1
ATOM 743 C CA . VAL A 1 95 ? 15.722 -6.253 -12.796 1.00 96.62 95 VAL A CA 1
ATOM 744 C C . VAL A 1 95 ? 16.225 -5.716 -14.131 1.00 96.62 95 VAL A C 1
ATOM 746 O O . VAL A 1 95 ? 15.449 -5.583 -15.077 1.00 96.62 95 VAL A O 1
ATOM 749 N N . GLN A 1 96 ? 17.506 -5.362 -14.203 1.00 95.88 96 GLN A N 1
ATOM 750 C CA . GLN A 1 96 ? 18.139 -4.918 -15.444 1.00 95.88 96 GLN A CA 1
ATOM 751 C C . GLN A 1 96 ? 18.127 -6.038 -16.485 1.00 95.88 96 GLN A C 1
ATOM 753 O O . GLN A 1 96 ? 18.207 -7.217 -16.138 1.00 95.88 96 GLN A O 1
ATOM 758 N N . ALA A 1 97 ? 18.024 -5.663 -17.757 1.00 93.56 97 ALA A N 1
ATOM 759 C CA . ALA A 1 97 ? 18.145 -6.616 -18.848 1.00 93.56 97 ALA A CA 1
ATOM 760 C C . ALA A 1 97 ? 19.585 -7.132 -18.972 1.00 93.56 97 ALA A C 1
ATOM 762 O O . ALA A 1 97 ? 20.537 -6.453 -18.575 1.00 93.56 97 ALA A O 1
ATOM 763 N N . ALA A 1 98 ? 19.734 -8.349 -19.500 1.00 90.19 98 ALA A N 1
ATOM 764 C CA . ALA A 1 98 ? 21.042 -8.966 -19.704 1.00 90.19 98 ALA A CA 1
ATOM 765 C C . ALA A 1 98 ? 21.819 -8.292 -20.842 1.00 90.19 98 ALA A C 1
ATOM 767 O O . ALA A 1 98 ? 23.043 -8.182 -20.768 1.00 90.19 98 ALA A O 1
ATOM 768 N N . GLU A 1 99 ? 21.110 -7.817 -21.866 1.00 90.12 99 GLU A N 1
ATOM 769 C CA . GLU A 1 99 ? 21.702 -7.162 -23.024 1.00 90.12 99 GLU A CA 1
ATOM 770 C C . GLU A 1 99 ? 21.596 -5.636 -22.935 1.00 90.12 99 GLU A C 1
ATOM 772 O O . GLU A 1 99 ? 20.599 -5.059 -22.490 1.00 90.12 99 GLU A O 1
ATOM 777 N N . ALA A 1 100 ? 22.651 -4.953 -23.381 1.00 84.75 100 ALA A N 1
ATOM 778 C CA . ALA A 1 100 ? 22.668 -3.500 -23.433 1.00 84.75 100 ALA A CA 1
ATOM 779 C C . ALA A 1 100 ? 21.663 -2.994 -24.482 1.00 84.75 100 ALA A C 1
ATOM 781 O O . ALA A 1 100 ? 21.784 -3.303 -25.664 1.00 84.75 100 ALA A O 1
ATOM 782 N N . GLY A 1 101 ? 20.705 -2.172 -24.048 1.00 86.00 101 GLY A N 1
ATOM 783 C CA . GLY A 1 101 ? 19.668 -1.596 -24.912 1.00 86.00 101 GLY A CA 1
ATOM 784 C C . GLY A 1 101 ? 18.298 -2.262 -24.782 1.00 86.00 101 GLY A C 1
ATOM 785 O O . GLY A 1 101 ? 17.315 -1.701 -25.263 1.00 86.00 101 GLY A O 1
ATOM 786 N N . GLU A 1 102 ? 18.204 -3.394 -24.085 1.00 93.19 102 GLU A N 1
ATOM 787 C CA . GLU A 1 102 ? 16.919 -3.991 -23.729 1.00 93.19 102 GLU A CA 1
ATOM 788 C C . GLU A 1 102 ? 16.287 -3.290 -22.513 1.00 93.19 102 GLU A C 1
ATOM 790 O O . GLU A 1 102 ? 16.993 -2.857 -21.591 1.00 93.19 102 GLU A O 1
ATOM 795 N N . PRO A 1 103 ? 14.948 -3.155 -22.482 1.00 94.12 103 PRO A N 1
ATOM 796 C CA . PRO A 1 103 ? 14.272 -2.533 -21.359 1.00 94.12 103 PRO A CA 1
ATOM 797 C C . PRO A 1 103 ? 14.328 -3.435 -20.115 1.00 94.12 103 PRO A C 1
ATOM 799 O O . PRO A 1 103 ? 14.180 -4.655 -20.219 1.00 94.12 103 PRO A O 1
ATOM 802 N N . PRO A 1 104 ? 14.496 -2.860 -18.912 1.00 95.88 104 PRO A N 1
ATOM 803 C CA . PRO A 1 104 ? 14.518 -3.643 -17.688 1.00 95.88 104 PRO A CA 1
ATOM 804 C C . PRO A 1 104 ? 13.125 -4.201 -17.357 1.00 95.88 104 PRO A C 1
ATOM 806 O O . PRO A 1 104 ? 12.095 -3.663 -17.766 1.00 95.88 104 PRO A O 1
ATOM 809 N N . THR A 1 105 ? 13.086 -5.277 -16.574 1.00 96.75 105 THR A N 1
ATOM 810 C CA . THR A 1 105 ? 11.838 -5.908 -16.126 1.00 96.75 105 THR A CA 1
ATOM 811 C C . THR A 1 105 ? 11.377 -5.284 -14.813 1.00 96.75 105 THR A C 1
ATOM 813 O O . THR A 1 105 ? 12.112 -5.274 -13.825 1.00 96.75 105 THR A O 1
ATOM 816 N N . ILE A 1 106 ? 10.148 -4.776 -14.782 1.00 96.81 106 ILE A N 1
ATOM 817 C CA . ILE A 1 106 ? 9.533 -4.153 -13.609 1.00 96.81 106 ILE A CA 1
ATOM 818 C C . ILE A 1 106 ? 8.646 -5.182 -12.909 1.00 96.81 106 ILE A C 1
ATOM 820 O O . ILE A 1 106 ? 7.703 -5.704 -13.508 1.00 96.81 106 ILE A O 1
ATOM 824 N N . TYR A 1 107 ? 8.903 -5.414 -11.622 1.00 96.88 107 TYR A N 1
ATOM 825 C CA . TYR A 1 107 ? 8.103 -6.292 -10.774 1.00 96.88 107 TYR A CA 1
ATOM 826 C C . TYR A 1 107 ? 7.298 -5.497 -9.752 1.00 96.88 107 TYR A C 1
ATOM 828 O O . TYR A 1 107 ? 7.737 -4.474 -9.217 1.00 96.88 107 TYR A O 1
ATOM 836 N N . GLY A 1 108 ? 6.113 -5.995 -9.423 1.00 96.56 108 GLY A N 1
ATOM 837 C CA . GLY A 1 108 ? 5.277 -5.363 -8.419 1.00 96.56 108 GLY A CA 1
ATOM 838 C C . GLY A 1 108 ? 3.884 -5.950 -8.341 1.00 96.56 108 GLY A C 1
ATOM 839 O O . GLY A 1 108 ? 3.635 -7.055 -8.807 1.00 96.56 108 GLY A O 1
ATOM 840 N N . ILE A 1 109 ? 2.991 -5.200 -7.715 1.00 96.12 109 ILE A N 1
ATOM 841 C CA . ILE A 1 109 ? 1.589 -5.564 -7.551 1.00 96.12 109 ILE A CA 1
ATOM 842 C C . ILE A 1 109 ? 0.738 -4.549 -8.308 1.00 96.12 109 ILE A C 1
ATOM 844 O O . ILE A 1 109 ? 0.932 -3.345 -8.144 1.00 96.12 109 ILE A O 1
ATOM 848 N N . ASP A 1 110 ? -0.207 -5.016 -9.115 1.00 94.62 110 ASP A N 1
ATOM 849 C CA . ASP A 1 110 ? -1.180 -4.138 -9.757 1.00 94.62 110 ASP A CA 1
ATOM 850 C C . ASP A 1 110 ? -2.292 -3.759 -8.764 1.00 94.62 110 ASP A C 1
ATOM 852 O O . ASP A 1 110 ? -2.914 -4.636 -8.165 1.00 94.62 110 ASP A O 1
ATOM 856 N N . PHE A 1 111 ? -2.523 -2.459 -8.553 1.00 93.12 111 PHE A N 1
ATOM 857 C CA . PHE A 1 111 ? -3.600 -1.951 -7.694 1.00 93.12 111 PHE A CA 1
ATOM 858 C C . PHE A 1 111 ? -4.805 -1.422 -8.484 1.00 93.12 111 PHE A C 1
ATOM 860 O O . PHE A 1 111 ? -5.671 -0.795 -7.876 1.00 93.12 111 PHE A O 1
ATOM 867 N N . THR A 1 112 ? -4.879 -1.641 -9.803 1.00 90.06 112 THR A N 1
ATOM 868 C CA . THR A 1 112 ? -5.984 -1.147 -10.650 1.00 90.06 112 THR A CA 1
ATOM 869 C C . THR A 1 112 ? -7.352 -1.522 -10.080 1.00 90.06 112 THR A C 1
ATOM 871 O O . THR A 1 112 ? -8.174 -0.639 -9.846 1.00 90.06 112 THR A O 1
ATOM 874 N N . ASP A 1 113 ? -7.543 -2.802 -9.760 1.00 85.94 113 ASP A N 1
ATOM 875 C CA . ASP A 1 113 ? -8.823 -3.354 -9.304 1.00 85.94 113 ASP A CA 1
ATOM 876 C C . ASP A 1 113 ? -8.739 -3.883 -7.868 1.00 85.94 113 ASP A C 1
ATOM 878 O O . ASP A 1 113 ? -9.310 -4.921 -7.540 1.00 85.94 113 ASP A O 1
ATOM 882 N N . LEU A 1 114 ? -7.986 -3.198 -6.998 1.00 87.62 114 LEU A N 1
ATOM 883 C CA . LEU A 1 114 ? -7.781 -3.663 -5.629 1.00 87.62 114 LEU A CA 1
ATOM 884 C C . LEU A 1 114 ? -9.086 -3.557 -4.813 1.00 87.62 114 LEU A C 1
ATOM 886 O O . LEU A 1 114 ? -9.527 -2.435 -4.514 1.00 87.62 114 LEU A O 1
ATOM 890 N N . PRO A 1 115 ? -9.703 -4.683 -4.409 1.00 87.94 115 PRO A N 1
ATOM 891 C CA . PRO A 1 115 ? -10.985 -4.636 -3.728 1.00 87.94 115 PRO A CA 1
ATOM 892 C C . PRO A 1 115 ? -10.828 -4.096 -2.298 1.00 87.94 115 PRO A C 1
ATOM 894 O O . PRO A 1 115 ? -9.732 -4.012 -1.748 1.00 87.94 115 PRO A O 1
ATOM 897 N N . VAL A 1 116 ? -11.926 -3.658 -1.681 1.00 81.69 116 VAL A N 1
ATOM 898 C CA . VAL A 1 116 ? -11.886 -3.055 -0.331 1.00 81.69 116 VAL A CA 1
ATOM 899 C C . VAL A 1 116 ? -11.626 -4.106 0.761 1.00 81.69 116 VAL A C 1
ATOM 901 O O . VAL A 1 116 ? -11.077 -3.794 1.819 1.00 81.69 116 VAL A O 1
ATOM 904 N N . ASP A 1 117 ? -11.972 -5.363 0.494 1.00 86.06 117 ASP A N 1
ATOM 905 C CA . ASP A 1 117 ? -11.807 -6.514 1.389 1.00 86.06 117 ASP A CA 1
ATOM 906 C C . ASP A 1 117 ? -10.369 -7.063 1.457 1.00 86.06 117 ASP A C 1
ATOM 908 O O . ASP A 1 117 ? -10.089 -7.939 2.275 1.00 86.06 117 ASP A O 1
ATOM 912 N N . VAL A 1 118 ? -9.420 -6.493 0.699 1.00 92.69 118 VAL A N 1
ATOM 913 C CA . VAL A 1 118 ? -7.974 -6.729 0.907 1.00 92.69 118 VAL A CA 1
ATOM 914 C C . VAL A 1 118 ? -7.532 -6.393 2.322 1.00 92.69 118 VAL A C 1
ATOM 916 O O . VAL A 1 118 ? -6.543 -6.923 2.816 1.00 92.69 118 VAL A O 1
ATOM 919 N N . VAL A 1 119 ? -8.257 -5.503 2.988 1.00 93.81 119 VAL A N 1
ATOM 920 C CA . VAL A 1 119 ? -8.081 -5.232 4.402 1.00 93.81 119 VAL A CA 1
ATOM 921 C C . VAL A 1 119 ? -9.179 -5.993 5.129 1.00 93.81 119 VAL A C 1
ATOM 923 O O . VAL A 1 119 ? -10.361 -5.735 4.909 1.00 93.81 119 VAL A O 1
ATOM 926 N N . GLN A 1 120 ? -8.785 -6.916 6.000 1.00 93.69 120 GLN A N 1
ATOM 927 C CA . GLN A 1 120 ? -9.676 -7.736 6.824 1.00 93.69 120 GLN A CA 1
ATOM 928 C C . GLN A 1 120 ? -9.163 -7.782 8.267 1.00 93.69 120 GLN A C 1
ATOM 930 O O . GLN A 1 120 ? -8.021 -7.402 8.531 1.00 93.69 120 GLN A O 1
ATOM 935 N N . HIS A 1 121 ? -9.972 -8.263 9.209 1.00 92.56 121 HIS A N 1
ATOM 936 C CA . HIS A 1 121 ? -9.495 -8.546 10.561 1.00 92.56 121 HIS A CA 1
ATOM 937 C C . HIS A 1 121 ? -9.857 -9.966 10.998 1.00 92.56 121 HIS A C 1
ATOM 939 O O . HIS A 1 121 ? -10.924 -10.482 10.671 1.00 92.56 121 HIS A O 1
ATOM 945 N N . VAL A 1 122 ? -8.951 -10.601 11.739 1.00 91.75 122 VAL A N 1
ATOM 946 C CA . VAL A 1 122 ? -9.128 -11.934 12.322 1.00 91.75 122 VAL A CA 1
ATOM 947 C C . VAL A 1 122 ? -8.785 -11.840 13.803 1.00 91.75 122 VAL A C 1
ATOM 949 O O . VAL A 1 122 ? -7.622 -11.731 14.183 1.00 91.75 122 VAL A O 1
ATOM 952 N N . GLY A 1 123 ? -9.807 -11.830 14.660 1.00 92.25 123 GLY A N 1
ATOM 953 C CA . GLY A 1 123 ? -9.619 -11.547 16.083 1.00 92.25 123 GLY A CA 1
ATOM 954 C C . GLY A 1 123 ? -9.057 -10.138 16.284 1.00 92.25 123 GLY A C 1
ATOM 955 O O . GLY A 1 123 ? -9.731 -9.171 15.944 1.00 92.25 123 GLY A O 1
ATOM 956 N N . LEU A 1 124 ? -7.832 -10.045 16.813 1.00 93.12 124 LEU A N 1
ATOM 957 C CA . LEU A 1 124 ? -7.100 -8.791 17.057 1.00 93.12 124 LEU A CA 1
ATOM 958 C C . LEU A 1 124 ? -6.105 -8.419 15.944 1.00 93.12 124 LEU A C 1
ATOM 960 O O . LEU A 1 124 ? -5.398 -7.418 16.041 1.00 93.12 124 LEU A O 1
ATOM 964 N N . GLU A 1 125 ? -6.032 -9.230 14.895 1.00 95.19 125 GLU A N 1
ATOM 965 C CA . GLU A 1 125 ? -5.094 -9.047 13.795 1.00 95.19 125 GLU A CA 1
ATOM 966 C C . GLU A 1 125 ? -5.778 -8.325 12.634 1.00 95.19 125 GLU A C 1
ATOM 968 O O . GLU A 1 125 ? -6.742 -8.837 12.067 1.00 95.19 125 GLU A O 1
ATOM 973 N N . VAL A 1 126 ? -5.268 -7.156 12.249 1.00 95.12 126 VAL A N 1
ATOM 974 C CA . VAL A 1 126 ? -5.663 -6.450 11.023 1.00 95.12 126 VAL A CA 1
ATOM 975 C C . VAL A 1 126 ? -4.747 -6.911 9.895 1.00 95.12 126 VAL A C 1
ATOM 977 O O . VAL A 1 126 ? -3.555 -6.614 9.891 1.00 95.12 126 VAL A O 1
ATOM 980 N N . ARG A 1 127 ? -5.289 -7.641 8.923 1.00 95.81 127 ARG A N 1
ATOM 981 C CA . ARG A 1 127 ? -4.532 -8.196 7.798 1.00 95.81 127 ARG A CA 1
ATOM 982 C C . ARG A 1 127 ? -4.745 -7.359 6.550 1.00 95.81 127 ARG A C 1
ATOM 984 O O . ARG A 1 127 ? -5.876 -7.202 6.097 1.00 95.81 127 ARG A O 1
ATOM 991 N N . VAL A 1 128 ? -3.648 -6.908 5.957 1.00 96.38 128 VAL A N 1
ATOM 992 C CA . VAL A 1 128 ? -3.609 -6.368 4.596 1.00 96.38 128 VAL A CA 1
ATOM 993 C C . VAL A 1 128 ? -3.147 -7.481 3.665 1.00 96.38 128 VAL A C 1
ATOM 995 O O . VAL A 1 128 ? -1.958 -7.795 3.595 1.00 96.38 128 VAL A O 1
ATOM 998 N N . VAL A 1 129 ? -4.096 -8.127 2.998 1.00 96.19 129 VAL A N 1
ATOM 999 C CA . VAL A 1 129 ? -3.875 -9.271 2.118 1.00 96.19 129 VAL A CA 1
ATOM 1000 C C . VAL A 1 129 ? -3.794 -8.808 0.677 1.00 96.19 129 VAL A C 1
ATOM 1002 O O . VAL A 1 129 ? -4.751 -8.285 0.119 1.00 96.19 129 VAL A O 1
ATOM 1005 N N . LEU A 1 130 ? -2.634 -9.019 0.070 1.00 95.88 130 LEU A N 1
ATOM 1006 C CA . LEU A 1 130 ? -2.319 -8.577 -1.282 1.00 95.88 130 LEU A CA 1
ATOM 1007 C C . LEU A 1 130 ? -1.937 -9.777 -2.153 1.00 95.88 130 LEU A C 1
ATOM 1009 O O . LEU A 1 130 ? -1.522 -10.819 -1.625 1.00 95.88 130 LEU A O 1
ATOM 1013 N N . PRO A 1 131 ? -2.058 -9.670 -3.486 1.00 95.06 131 PRO A N 1
ATOM 1014 C CA . PRO A 1 131 ? -1.591 -10.721 -4.377 1.00 95.06 131 PRO A CA 1
ATOM 1015 C C . PRO A 1 131 ? -0.054 -10.767 -4.374 1.00 95.06 131 PRO A C 1
ATOM 1017 O O . PRO A 1 131 ? 0.626 -9.876 -3.854 1.00 95.06 131 PRO A O 1
ATOM 1020 N N . ALA A 1 132 ? 0.510 -11.847 -4.912 1.00 94.75 132 ALA A N 1
ATOM 1021 C CA . ALA A 1 132 ? 1.958 -11.961 -5.036 1.00 94.75 132 ALA A CA 1
ATOM 1022 C C . ALA A 1 132 ? 2.472 -10.995 -6.119 1.00 94.75 132 ALA A C 1
ATOM 1024 O O . ALA A 1 132 ? 1.774 -10.794 -7.113 1.00 94.75 132 ALA A O 1
ATOM 1025 N N . PRO A 1 133 ? 3.679 -10.421 -5.969 1.00 96.50 133 PRO A N 1
ATOM 1026 C CA . PRO A 1 133 ? 4.256 -9.597 -7.015 1.00 96.50 133 PRO A CA 1
ATOM 1027 C C . PRO A 1 133 ? 4.494 -10.400 -8.292 1.00 96.50 133 PRO A C 1
ATOM 1029 O O . PRO A 1 133 ? 4.986 -11.529 -8.239 1.00 96.50 133 PRO A O 1
ATOM 1032 N N . THR A 1 134 ? 4.192 -9.791 -9.430 1.00 96.50 134 THR A N 1
ATOM 1033 C CA . THR A 1 134 ? 4.396 -10.348 -10.770 1.00 96.50 134 THR A CA 1
ATOM 1034 C C . THR A 1 134 ? 5.199 -9.377 -11.626 1.00 96.50 134 THR A C 1
ATOM 1036 O O . THR A 1 134 ? 5.476 -8.246 -11.217 1.00 96.50 134 THR A O 1
ATOM 1039 N N . VAL A 1 135 ? 5.576 -9.811 -12.829 1.00 96.44 135 VAL A N 1
ATOM 1040 C CA . VAL A 1 135 ? 6.052 -8.891 -13.866 1.00 96.44 135 VAL A CA 1
ATOM 1041 C C . VAL A 1 135 ? 4.893 -7.981 -14.264 1.00 96.44 135 VAL A C 1
ATOM 1043 O O . VAL A 1 135 ? 3.801 -8.464 -14.559 1.00 96.44 135 VAL A O 1
ATOM 1046 N N . LEU A 1 136 ? 5.133 -6.674 -14.249 1.00 96.19 136 LEU A N 1
ATOM 1047 C CA . LEU A 1 136 ? 4.157 -5.653 -14.627 1.00 96.19 136 LEU A CA 1
ATOM 1048 C C . LEU A 1 136 ? 4.438 -5.096 -16.024 1.00 96.19 136 LEU A C 1
ATOM 1050 O O . LEU A 1 136 ? 3.513 -4.837 -16.786 1.00 96.19 136 LEU A O 1
ATOM 1054 N N . ALA A 1 137 ? 5.717 -4.896 -16.354 1.00 96.25 137 ALA A N 1
ATOM 1055 C CA . ALA A 1 137 ? 6.146 -4.342 -17.633 1.00 96.25 137 ALA A CA 1
ATOM 1056 C C . ALA A 1 137 ? 7.630 -4.623 -17.908 1.00 96.25 137 ALA A C 1
ATOM 1058 O O . ALA A 1 137 ? 8.399 -4.901 -16.988 1.00 96.25 137 ALA A O 1
ATOM 1059 N N . HIS A 1 138 ? 8.023 -4.469 -19.172 1.00 96.00 138 HIS A N 1
ATOM 1060 C CA . HIS A 1 138 ? 9.416 -4.387 -19.610 1.00 96.00 138 HIS A CA 1
ATOM 1061 C C . HIS A 1 138 ? 9.653 -2.965 -20.124 1.00 96.00 138 HIS A C 1
ATOM 1063 O O . HIS A 1 138 ? 9.367 -2.666 -21.282 1.00 96.00 138 HIS A O 1
ATOM 1069 N N . ASP A 1 139 ? 10.055 -2.059 -19.234 1.00 93.56 139 ASP A N 1
ATOM 1070 C CA . ASP A 1 139 ? 10.194 -0.630 -19.531 1.00 93.56 139 ASP A CA 1
ATOM 1071 C C . ASP A 1 139 ? 11.082 0.066 -18.489 1.00 93.56 139 ASP A C 1
ATOM 1073 O O . ASP A 1 139 ? 11.363 -0.474 -17.420 1.00 93.56 139 ASP A O 1
ATOM 1077 N N . VAL A 1 140 ? 11.492 1.300 -18.768 1.00 91.06 140 VAL A N 1
ATOM 1078 C CA . VAL A 1 140 ? 12.213 2.153 -17.827 1.00 91.06 140 VAL A CA 1
ATOM 1079 C C . VAL A 1 140 ? 11.237 2.788 -16.832 1.00 91.06 140 VAL A C 1
ATOM 1081 O O . VAL A 1 140 ? 10.207 3.374 -17.182 1.00 91.06 140 VAL A O 1
ATOM 1084 N N . LEU A 1 141 ? 11.578 2.692 -15.547 1.00 89.12 141 LEU A N 1
ATOM 1085 C CA . LEU A 1 141 ? 10.828 3.341 -14.480 1.00 89.12 141 LEU A CA 1
ATOM 1086 C C . LEU A 1 141 ? 11.267 4.808 -14.350 1.00 89.12 141 LEU A C 1
ATOM 1088 O O . LEU A 1 141 ? 12.425 5.086 -14.054 1.00 89.12 141 LEU A O 1
ATOM 1092 N N . VAL A 1 142 ? 10.339 5.749 -14.552 1.00 87.56 142 VAL A N 1
ATOM 1093 C CA . VAL A 1 142 ? 10.614 7.199 -14.539 1.00 87.56 142 VAL A CA 1
ATOM 1094 C C . VAL A 1 142 ? 9.691 7.912 -13.547 1.00 87.56 142 VAL A C 1
ATOM 1096 O O . VAL A 1 142 ? 8.495 7.627 -13.501 1.00 87.56 142 VAL A O 1
ATOM 1099 N N . GLY A 1 143 ? 10.238 8.857 -12.773 1.00 83.56 143 GLY A N 1
ATOM 1100 C CA . GLY A 1 143 ? 9.509 9.715 -11.827 1.00 83.56 143 GLY A CA 1
ATOM 1101 C C . GLY A 1 143 ? 10.029 9.621 -10.389 1.00 83.56 143 GLY A C 1
ATOM 1102 O O . GLY A 1 143 ? 10.840 8.756 -10.072 1.00 83.56 143 GLY A O 1
ATOM 1103 N N . ASP A 1 144 ? 9.539 10.486 -9.498 1.00 79.81 144 ASP A N 1
ATOM 1104 C CA . ASP A 1 144 ? 10.071 10.636 -8.128 1.00 79.81 144 ASP A CA 1
ATOM 1105 C C . ASP A 1 144 ? 10.042 9.336 -7.314 1.00 79.81 144 ASP A C 1
ATOM 1107 O O . ASP A 1 144 ? 10.963 9.032 -6.556 1.00 79.81 144 ASP A O 1
ATOM 1111 N N . LYS A 1 145 ? 9.000 8.518 -7.507 1.00 82.69 145 LYS A N 1
ATOM 1112 C CA . LYS A 1 145 ? 8.868 7.230 -6.817 1.00 82.69 145 LYS A CA 1
ATOM 1113 C C . LYS A 1 145 ? 9.843 6.165 -7.325 1.00 82.69 145 LYS A C 1
ATOM 1115 O O . LYS A 1 145 ? 10.006 5.156 -6.646 1.00 82.69 145 LYS A O 1
ATOM 1120 N N . ALA A 1 146 ? 10.499 6.372 -8.471 1.00 86.94 146 ALA A N 1
ATOM 1121 C CA . ALA A 1 146 ? 11.472 5.426 -9.017 1.00 86.94 146 ALA A CA 1
ATOM 1122 C C . ALA A 1 146 ? 12.758 5.380 -8.183 1.00 86.94 146 ALA A C 1
ATOM 1124 O O . ALA A 1 146 ? 13.342 4.313 -8.030 1.00 86.94 146 ALA A O 1
ATOM 1125 N N . LEU A 1 147 ? 13.154 6.506 -7.574 1.00 84.81 147 LEU A N 1
ATOM 1126 C CA . LEU A 1 147 ? 14.378 6.611 -6.767 1.00 84.81 147 LEU A CA 1
ATOM 1127 C C . LEU A 1 147 ? 14.386 5.665 -5.557 1.00 84.81 147 LEU A C 1
ATOM 1129 O O . LEU A 1 147 ? 15.444 5.252 -5.095 1.00 84.81 147 LEU A O 1
ATOM 1133 N N . GLY A 1 148 ? 13.205 5.320 -5.039 1.00 85.69 148 GLY A N 1
ATOM 1134 C CA . GLY A 1 148 ? 13.052 4.409 -3.908 1.00 85.69 148 GLY A CA 1
ATOM 1135 C C . GLY A 1 148 ? 12.902 2.939 -4.296 1.00 85.69 148 GLY A C 1
ATOM 1136 O O . GLY A 1 148 ? 12.628 2.124 -3.413 1.00 85.69 148 GLY A O 1
ATOM 1137 N N . VAL A 1 149 ? 12.984 2.582 -5.581 1.00 92.06 149 VAL A N 1
ATOM 1138 C CA . VAL A 1 149 ? 12.800 1.206 -6.060 1.00 92.06 149 VAL A CA 1
ATOM 1139 C C . VAL A 1 149 ? 14.166 0.528 -6.235 1.00 92.06 149 VAL A C 1
ATOM 1141 O O . VAL A 1 149 ? 14.990 1.028 -6.996 1.00 92.06 149 VAL A O 1
ATOM 1144 N N . PRO A 1 150 ? 14.422 -0.607 -5.557 1.00 94.19 150 PRO A N 1
ATOM 1145 C CA . PRO A 1 150 ? 15.636 -1.388 -5.739 1.00 94.19 150 PRO A CA 1
ATOM 1146 C C . PRO A 1 150 ? 15.787 -1.843 -7.188 1.00 94.19 150 PRO A C 1
ATOM 1148 O O . PRO A 1 150 ? 14.839 -2.361 -7.783 1.00 94.19 150 PRO A O 1
ATOM 1151 N N . VAL A 1 151 ? 16.992 -1.678 -7.726 1.00 95.19 151 VAL A N 1
ATOM 1152 C CA . VAL A 1 151 ? 17.366 -2.133 -9.065 1.00 95.19 151 VAL A CA 1
ATOM 1153 C C . VAL A 1 151 ? 18.440 -3.202 -8.916 1.00 95.19 151 VAL A C 1
ATOM 1155 O O . VAL A 1 151 ? 19.490 -2.948 -8.330 1.00 95.19 151 VAL A O 1
ATOM 1158 N N . TYR A 1 152 ? 18.170 -4.391 -9.442 1.00 95.94 152 TYR A N 1
ATOM 1159 C CA . TYR A 1 152 ? 19.090 -5.523 -9.442 1.00 95.94 152 TYR A CA 1
ATOM 1160 C C . TYR A 1 152 ?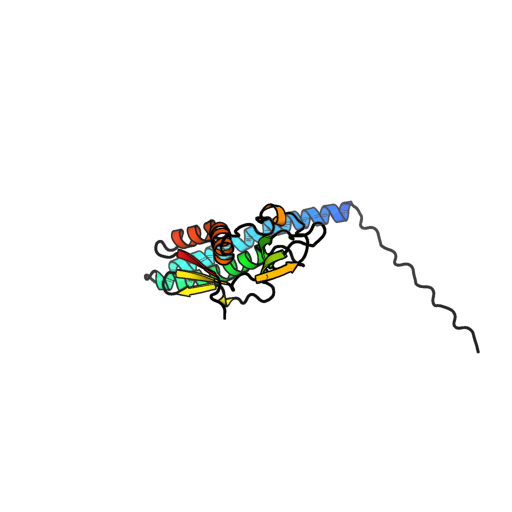 19.697 -5.702 -10.833 1.00 95.94 152 TYR A C 1
ATOM 1162 O O . TYR A 1 152 ? 19.017 -5.501 -11.839 1.00 95.94 152 TYR A O 1
ATOM 1170 N N . ALA A 1 153 ? 20.974 -6.076 -10.896 1.00 94.25 153 ALA A N 1
ATOM 1171 C CA . ALA A 1 153 ? 21.632 -6.406 -12.157 1.00 94.25 153 ALA A CA 1
ATOM 1172 C C . ALA A 1 153 ? 21.066 -7.706 -12.753 1.00 94.25 153 ALA A C 1
ATOM 1174 O O . ALA A 1 153 ? 20.553 -8.564 -12.028 1.00 94.25 153 ALA A O 1
ATOM 1175 N N . ALA A 1 154 ? 21.191 -7.873 -14.069 1.00 92.62 154 ALA A N 1
ATOM 1176 C CA . ALA A 1 154 ? 20.817 -9.115 -14.733 1.00 92.62 154 ALA A CA 1
ATOM 1177 C C . ALA A 1 154 ? 21.613 -10.304 -14.170 1.00 92.62 154 ALA A C 1
ATOM 1179 O O . ALA A 1 154 ? 22.830 -10.223 -14.003 1.00 92.62 154 ALA A O 1
ATOM 1180 N N . GLY A 1 155 ? 20.925 -11.406 -13.864 1.00 88.38 155 GLY A N 1
ATOM 1181 C CA . GLY A 1 155 ? 21.546 -12.619 -13.318 1.00 88.38 155 GLY A CA 1
ATOM 1182 C C . GLY A 1 155 ? 22.016 -12.517 -11.861 1.00 88.38 155 GLY A C 1
ATOM 1183 O O . GLY A 1 155 ? 22.543 -13.496 -11.337 1.00 88.38 155 GLY A O 1
ATOM 1184 N N . ALA A 1 156 ? 21.822 -11.374 -11.194 1.00 91.94 156 ALA A N 1
ATOM 1185 C CA . ALA A 1 156 ? 22.058 -11.266 -9.760 1.00 91.94 156 ALA A CA 1
ATOM 1186 C C . ALA A 1 156 ? 21.023 -12.082 -8.972 1.00 91.94 156 ALA A C 1
ATOM 1188 O O . ALA A 1 156 ? 19.885 -12.267 -9.410 1.00 91.94 156 ALA A O 1
ATOM 1189 N N . GLU A 1 157 ? 21.402 -12.530 -7.777 1.00 91.94 157 GLU A N 1
ATOM 1190 C CA . GLU A 1 157 ? 20.454 -13.131 -6.845 1.00 91.94 157 GLU A CA 1
ATOM 1191 C C . GLU A 1 157 ? 19.480 -12.053 -6.348 1.00 91.94 157 GLU A C 1
ATOM 1193 O O . GLU A 1 157 ? 19.854 -11.123 -5.629 1.00 91.94 157 GLU A O 1
ATOM 1198 N N . VAL A 1 158 ? 18.222 -12.158 -6.778 1.00 92.12 158 VAL A N 1
ATOM 1199 C CA . VAL A 1 158 ? 17.144 -11.260 -6.359 1.00 92.12 158 VAL A CA 1
ATOM 1200 C C . VAL A 1 158 ? 16.439 -11.892 -5.156 1.00 92.12 158 VAL A C 1
ATOM 1202 O O . VAL A 1 158 ? 15.992 -13.037 -5.262 1.00 92.12 158 VAL A O 1
ATOM 1205 N N . PRO A 1 159 ? 16.306 -11.183 -4.016 1.00 92.31 159 PRO A N 1
ATOM 1206 C CA . PRO A 1 159 ? 15.518 -11.671 -2.889 1.00 92.31 159 PRO A CA 1
ATOM 1207 C C . PRO A 1 159 ? 14.079 -11.990 -3.308 1.00 92.31 159 PRO A C 1
ATOM 1209 O O . PRO A 1 159 ? 13.556 -11.363 -4.228 1.00 92.31 159 PRO A O 1
ATOM 1212 N N . ASP A 1 160 ? 13.414 -12.908 -2.598 1.00 93.88 160 ASP A N 1
ATOM 1213 C CA . ASP A 1 160 ? 12.017 -13.266 -2.883 1.00 93.88 160 ASP A CA 1
ATOM 1214 C C . ASP A 1 160 ? 11.150 -11.994 -3.044 1.00 93.88 160 ASP A C 1
ATOM 1216 O O . ASP A 1 160 ? 11.033 -11.209 -2.091 1.00 93.88 160 ASP A O 1
ATOM 1220 N N . PRO A 1 161 ? 10.516 -11.773 -4.216 1.00 93.19 161 PRO A N 1
ATOM 1221 C CA . PRO A 1 161 ? 9.659 -10.618 -4.453 1.00 93.19 161 PRO A CA 1
ATOM 1222 C C . PRO A 1 161 ? 8.596 -10.426 -3.372 1.00 93.19 161 PRO A C 1
ATOM 1224 O O . PRO A 1 161 ? 8.265 -9.286 -3.030 1.00 93.19 161 PRO A O 1
ATOM 1227 N N . ARG A 1 162 ? 8.081 -11.521 -2.792 1.00 95.38 162 ARG A N 1
ATOM 1228 C CA . ARG A 1 162 ? 7.100 -11.466 -1.701 1.00 95.38 162 ARG A CA 1
ATOM 1229 C C . ARG A 1 162 ? 7.687 -10.834 -0.447 1.00 95.38 162 ARG A C 1
ATOM 1231 O O . ARG A 1 162 ? 7.017 -10.023 0.189 1.00 95.38 162 ARG A O 1
ATOM 1238 N N . LEU A 1 163 ? 8.933 -11.168 -0.114 1.00 94.75 163 LEU A N 1
ATOM 1239 C CA . LEU A 1 163 ? 9.646 -10.596 1.023 1.00 94.75 163 LEU A CA 1
ATOM 1240 C C . LEU A 1 163 ? 9.929 -9.106 0.801 1.00 94.75 163 LEU A C 1
ATOM 1242 O O . LEU A 1 163 ? 9.670 -8.302 1.695 1.00 94.75 163 LEU A O 1
ATOM 1246 N N . ILE A 1 164 ? 10.378 -8.724 -0.402 1.00 94.94 164 ILE A N 1
ATOM 1247 C CA . ILE A 1 164 ? 10.603 -7.314 -0.763 1.00 94.94 164 ILE A CA 1
ATOM 1248 C C . ILE A 1 164 ? 9.304 -6.513 -0.603 1.00 94.94 164 ILE A C 1
ATOM 1250 O O . ILE A 1 164 ? 9.299 -5.455 0.029 1.00 94.94 164 ILE A O 1
ATOM 1254 N N . ALA A 1 165 ? 8.194 -7.019 -1.151 1.00 95.38 165 ALA A N 1
ATOM 1255 C CA . ALA A 1 165 ? 6.887 -6.378 -1.039 1.00 95.38 165 ALA A CA 1
ATOM 1256 C C . ALA A 1 165 ? 6.448 -6.235 0.420 1.00 95.38 165 ALA A C 1
ATOM 1258 O O . ALA A 1 165 ? 6.068 -5.141 0.839 1.00 95.38 165 ALA A O 1
ATOM 1259 N N . LYS A 1 166 ? 6.546 -7.323 1.194 1.00 95.50 166 LYS A N 1
ATOM 1260 C CA . LYS A 1 166 ? 6.161 -7.364 2.604 1.00 95.50 166 LYS A CA 1
ATOM 1261 C C . LYS A 1 166 ? 6.917 -6.315 3.417 1.00 95.50 166 LYS A C 1
ATOM 1263 O O . LYS A 1 166 ? 6.277 -5.455 4.007 1.00 95.50 166 LYS A O 1
ATOM 1268 N N . LEU A 1 167 ? 8.251 -6.322 3.379 1.00 94.31 167 LEU A N 1
ATOM 1269 C CA . LEU A 1 167 ? 9.079 -5.410 4.179 1.00 94.31 167 LEU A CA 1
ATOM 1270 C C . LEU A 1 167 ? 8.817 -3.938 3.845 1.00 94.31 167 LEU A C 1
ATOM 1272 O O . LEU A 1 167 ? 8.719 -3.092 4.735 1.00 94.31 167 LEU A O 1
ATOM 1276 N N . ARG A 1 168 ? 8.683 -3.614 2.554 1.00 94.00 168 ARG A N 1
ATOM 1277 C CA . ARG A 1 168 ? 8.426 -2.234 2.123 1.00 94.00 168 ARG A CA 1
ATOM 1278 C C . ARG A 1 168 ? 7.032 -1.760 2.530 1.00 94.00 168 ARG A C 1
ATOM 1280 O O . ARG A 1 168 ? 6.883 -0.604 2.922 1.00 94.00 168 ARG A O 1
ATOM 1287 N N . LEU A 1 169 ? 6.020 -2.623 2.444 1.00 94.62 169 LEU A N 1
ATOM 1288 C CA . LEU A 1 169 ? 4.657 -2.289 2.856 1.00 94.62 169 LEU A CA 1
ATOM 1289 C C . LEU A 1 169 ? 4.519 -2.221 4.377 1.00 94.62 169 LEU A C 1
ATOM 1291 O O . LEU A 1 169 ? 3.886 -1.297 4.869 1.00 94.62 169 LEU A O 1
ATOM 1295 N N . GLU A 1 170 ? 5.154 -3.118 5.129 1.00 94.62 170 GLU A N 1
ATOM 1296 C CA . GLU A 1 170 ? 5.208 -3.033 6.594 1.00 94.62 170 GLU A CA 1
ATOM 1297 C C . GLU A 1 170 ? 5.832 -1.709 7.037 1.00 94.62 170 GLU A C 1
ATOM 1299 O O . GLU A 1 170 ? 5.259 -1.008 7.869 1.00 94.62 170 GLU A O 1
ATOM 1304 N N . ARG A 1 171 ? 6.937 -1.293 6.402 1.00 93.75 171 ARG A N 1
ATOM 1305 C CA . ARG A 1 171 ? 7.535 0.023 6.660 1.00 93.75 171 ARG A CA 1
ATOM 1306 C C . ARG A 1 171 ? 6.601 1.174 6.286 1.00 93.75 171 ARG A C 1
ATOM 1308 O O . ARG A 1 171 ? 6.539 2.166 7.001 1.00 93.75 171 ARG A O 1
ATOM 1315 N N . TYR A 1 172 ? 5.876 1.056 5.175 1.00 93.06 172 TYR A N 1
ATOM 1316 C CA . TYR A 1 172 ? 4.896 2.060 4.755 1.00 93.06 172 TYR A CA 1
ATOM 1317 C C . TYR A 1 172 ? 3.733 2.197 5.754 1.00 93.06 172 TYR A C 1
ATOM 1319 O O . TYR A 1 172 ? 3.242 3.302 5.979 1.00 93.06 172 TYR A O 1
ATOM 1327 N N . PHE A 1 173 ? 3.319 1.089 6.373 1.00 94.94 173 PHE A N 1
ATOM 1328 C CA . PHE A 1 173 ? 2.218 1.033 7.335 1.00 94.94 173 PHE A CA 1
ATOM 1329 C C . PHE A 1 173 ? 2.628 1.206 8.797 1.00 94.94 173 PHE A C 1
ATOM 1331 O O . PHE A 1 173 ? 1.745 1.209 9.650 1.00 94.94 173 PHE A O 1
ATOM 1338 N N . GLU A 1 174 ? 3.912 1.396 9.105 1.00 93.69 174 GLU A N 1
ATOM 1339 C CA . GLU A 1 174 ? 4.434 1.481 10.477 1.00 93.69 174 GLU A CA 1
ATOM 1340 C C . GLU A 1 174 ? 3.628 2.455 11.352 1.00 93.69 174 GLU A C 1
ATOM 1342 O O . GLU A 1 174 ? 3.104 2.062 12.391 1.00 93.69 174 GLU A O 1
ATOM 1347 N N . GLY A 1 175 ? 3.384 3.683 10.879 1.00 90.56 175 GLY A N 1
ATOM 1348 C CA . GLY A 1 175 ? 2.591 4.665 11.631 1.00 90.56 175 GLY A CA 1
ATOM 1349 C C . GLY A 1 175 ? 1.119 4.272 11.836 1.00 90.56 175 GLY A C 1
ATOM 1350 O O . GLY A 1 175 ? 0.511 4.657 12.833 1.00 90.56 175 GLY A O 1
ATOM 1351 N N . MET A 1 176 ? 0.528 3.487 10.927 1.00 91.06 176 MET A N 1
ATOM 1352 C CA . MET A 1 176 ? -0.825 2.944 11.114 1.00 91.06 176 MET A CA 1
ATOM 1353 C C . MET A 1 176 ? -0.827 1.774 12.099 1.00 91.06 176 MET A C 1
ATOM 1355 O O . MET A 1 176 ? -1.735 1.680 12.921 1.00 91.06 176 MET A O 1
ATOM 1359 N N . ALA A 1 177 ? 0.187 0.909 12.043 1.00 91.88 177 ALA A N 1
ATOM 1360 C CA . ALA A 1 177 ? 0.358 -0.187 12.988 1.00 91.88 177 ALA A CA 1
ATOM 1361 C C . ALA A 1 177 ? 0.537 0.344 14.421 1.00 91.88 177 ALA A C 1
ATOM 1363 O O . ALA A 1 177 ? -0.130 -0.128 15.341 1.00 91.88 177 ALA A O 1
ATOM 1364 N N . GLU A 1 178 ? 1.352 1.387 14.597 1.00 90.81 178 GLU A N 1
ATOM 1365 C CA . GLU A 1 178 ? 1.511 2.092 15.873 1.00 90.81 178 GLU A CA 1
ATOM 1366 C C . GLU A 1 178 ? 0.202 2.733 16.350 1.00 90.81 178 GLU A C 1
ATOM 1368 O O . GLU A 1 178 ? -0.130 2.656 17.533 1.00 90.81 178 GLU A O 1
ATOM 1373 N N . ALA A 1 179 ? -0.571 3.342 15.443 1.00 86.56 179 ALA A N 1
ATOM 1374 C CA . ALA A 1 179 ? -1.863 3.936 15.783 1.00 86.56 179 ALA A CA 1
ATOM 1375 C C . ALA A 1 179 ? -2.874 2.884 16.269 1.00 86.56 179 ALA A C 1
ATOM 1377 O O . ALA A 1 179 ? -3.528 3.100 17.289 1.00 86.56 179 ALA A O 1
ATOM 1378 N N . VAL A 1 180 ? -2.956 1.731 15.591 1.00 87.88 180 VAL A N 1
ATOM 1379 C CA . VAL A 1 180 ? -3.792 0.593 16.013 1.00 87.88 180 VAL A CA 1
ATOM 1380 C C . VAL A 1 180 ? -3.388 0.115 17.403 1.00 87.88 180 VAL A C 1
ATOM 1382 O O . VAL A 1 180 ? -4.245 0.011 18.277 1.00 87.88 180 VAL A O 1
ATOM 1385 N N . ALA A 1 181 ? -2.094 -0.125 17.626 1.00 88.69 181 ALA A N 1
ATOM 1386 C CA . ALA A 1 181 ? -1.591 -0.601 18.911 1.00 88.69 181 ALA A CA 1
ATOM 1387 C C . ALA A 1 181 ? -1.818 0.426 20.034 1.00 88.69 181 ALA A C 1
ATOM 1389 O O . ALA A 1 181 ? -2.099 0.064 21.172 1.00 88.69 181 ALA A O 1
ATOM 1390 N N . LYS A 1 182 ? -1.746 1.727 19.735 1.00 86.56 182 LYS A N 1
ATOM 1391 C CA . LYS A 1 182 ? -2.029 2.781 20.716 1.00 86.56 182 LYS A CA 1
ATOM 1392 C C . LYS A 1 182 ? -3.504 2.825 21.117 1.00 86.56 182 LYS A C 1
ATOM 1394 O O . LYS A 1 182 ? -3.804 3.022 22.293 1.00 86.56 182 LYS A O 1
ATOM 1399 N N . ASP A 1 183 ? -4.410 2.669 20.155 1.00 83.19 183 ASP A N 1
ATOM 1400 C CA . ASP A 1 183 ? -5.851 2.663 20.414 1.00 83.19 183 ASP A CA 1
ATOM 1401 C C . ASP A 1 183 ? -6.304 1.350 21.079 1.00 83.19 183 ASP A C 1
ATOM 1403 O O . ASP A 1 183 ? -7.198 1.350 21.929 1.00 83.19 183 ASP A O 1
ATOM 1407 N N . ILE A 1 184 ? -5.684 0.227 20.704 1.00 88.25 184 ILE A N 1
ATOM 1408 C CA . ILE A 1 184 ? -6.015 -1.125 21.159 1.00 88.25 184 ILE A CA 1
ATOM 1409 C C . ILE A 1 184 ? -4.694 -1.891 21.400 1.00 88.25 184 ILE A C 1
ATOM 1411 O O . ILE A 1 184 ? -4.181 -2.515 20.475 1.00 88.25 184 ILE A O 1
ATOM 1415 N N . PRO A 1 185 ? -4.155 -1.907 22.640 1.00 84.75 185 PRO A N 1
ATOM 1416 C CA . PRO A 1 185 ? -2.807 -2.415 22.963 1.00 84.75 185 PRO A CA 1
ATOM 1417 C C . PRO A 1 185 ? -2.453 -3.832 22.502 1.00 84.75 185 PRO A C 1
ATOM 1419 O O . PRO A 1 185 ? -1.278 -4.160 22.376 1.00 84.75 185 PRO A O 1
ATOM 1422 N N . THR A 1 186 ? -3.447 -4.689 22.281 1.00 88.75 186 THR A N 1
ATOM 1423 C CA . THR A 1 186 ? -3.260 -6.083 21.854 1.00 88.75 186 THR A CA 1
ATOM 1424 C C . THR A 1 186 ? -3.558 -6.309 20.372 1.00 88.75 186 THR A C 1
ATOM 1426 O O . THR A 1 186 ? -3.420 -7.435 19.895 1.00 88.75 186 THR A O 1
ATOM 1429 N N . ALA A 1 187 ? -3.986 -5.271 19.650 1.00 92.12 187 ALA A N 1
ATOM 1430 C CA . ALA A 1 187 ? -4.210 -5.329 18.216 1.00 92.12 187 ALA A CA 1
ATOM 1431 C C . ALA A 1 187 ? -2.940 -4.965 17.449 1.00 92.12 187 ALA A C 1
ATOM 1433 O O . ALA A 1 187 ? -2.128 -4.153 17.892 1.00 92.12 187 ALA A O 1
ATOM 1434 N N . TYR A 1 188 ? -2.781 -5.567 16.276 1.00 94.44 188 TYR A N 1
ATOM 1435 C CA . TYR A 1 188 ? -1.624 -5.338 15.421 1.00 94.44 188 TYR A CA 1
ATOM 1436 C C . TYR A 1 188 ? -2.000 -5.474 13.949 1.00 94.44 188 TYR A C 1
ATOM 1438 O O . TYR A 1 188 ? -2.958 -6.163 13.591 1.00 94.44 188 TYR A O 1
ATOM 1446 N N . LEU A 1 189 ? -1.242 -4.788 13.096 1.00 95.50 189 LEU A N 1
ATOM 1447 C CA . LEU A 1 189 ? -1.407 -4.815 11.649 1.00 95.50 189 LEU A CA 1
ATOM 1448 C C . LEU A 1 189 ? -0.320 -5.686 11.030 1.00 95.50 189 LEU A C 1
ATOM 1450 O O . LEU A 1 189 ? 0.855 -5.539 11.360 1.00 95.50 189 LEU A O 1
ATOM 1454 N N . VAL A 1 190 ? -0.707 -6.559 10.104 1.00 95.31 190 VAL A N 1
ATOM 1455 C CA . VAL A 1 190 ? 0.228 -7.374 9.326 1.00 95.31 190 VAL A CA 1
ATOM 1456 C C . VAL A 1 190 ? -0.043 -7.266 7.835 1.00 95.31 190 VAL A C 1
ATOM 1458 O O . VAL A 1 190 ? -1.183 -7.092 7.396 1.00 95.31 190 VAL A O 1
ATOM 1461 N N . VAL A 1 191 ? 1.014 -7.433 7.043 1.00 96.25 191 VAL A N 1
ATOM 1462 C CA . VAL A 1 191 ? 0.927 -7.527 5.585 1.00 96.25 191 VAL A CA 1
ATOM 1463 C C . VAL A 1 191 ? 1.127 -8.981 5.161 1.00 96.25 191 VAL A C 1
ATOM 1465 O O . VAL A 1 191 ? 2.131 -9.614 5.492 1.00 96.25 191 VAL A O 1
ATOM 1468 N N . VAL A 1 192 ? 0.172 -9.510 4.398 1.00 95.94 192 VAL A N 1
ATOM 1469 C CA . VAL A 1 192 ? 0.184 -10.880 3.876 1.00 95.94 192 VAL A CA 1
ATOM 1470 C C . VAL A 1 192 ? 0.269 -10.825 2.354 1.00 95.94 192 VAL A C 1
ATOM 1472 O O . VAL A 1 192 ? -0.640 -10.331 1.693 1.00 95.94 192 VAL A O 1
ATOM 1475 N N . ILE A 1 193 ? 1.357 -11.351 1.789 1.00 95.44 193 ILE A N 1
ATOM 1476 C CA . ILE A 1 193 ? 1.615 -11.317 0.344 1.00 95.44 193 ILE A CA 1
ATOM 1477 C C . ILE A 1 193 ? 1.342 -12.683 -0.298 1.00 95.44 193 ILE A C 1
ATOM 1479 O O . ILE A 1 193 ? 1.905 -13.703 0.106 1.00 95.44 193 ILE A O 1
ATOM 1483 N N . GLY A 1 194 ? 0.517 -12.687 -1.345 1.00 89.31 194 GLY A N 1
ATOM 1484 C CA . GLY A 1 194 ? 0.086 -13.885 -2.069 1.00 89.31 194 GLY A CA 1
ATOM 1485 C C . GLY A 1 194 ? -1.115 -14.596 -1.447 1.00 89.31 194 GLY A C 1
ATOM 1486 O O . GLY A 1 194 ? -1.232 -15.809 -1.603 1.00 89.31 194 GLY A O 1
ATOM 1487 N N . GLY A 1 195 ? -1.960 -13.863 -0.714 1.00 79.50 195 GLY A N 1
ATOM 1488 C CA . GLY A 1 195 ? -3.157 -14.410 -0.066 1.00 79.50 195 GLY A CA 1
ATOM 1489 C C . GLY A 1 195 ? -4.468 -14.196 -0.833 1.00 79.50 195 GLY A C 1
ATOM 1490 O O . GLY A 1 195 ? -5.443 -14.873 -0.522 1.00 79.50 195 GLY A O 1
ATOM 1491 N N . LEU A 1 196 ? -4.497 -13.301 -1.829 1.00 73.12 196 LEU A N 1
ATOM 1492 C CA . LEU A 1 196 ? -5.628 -13.164 -2.755 1.00 73.12 196 LEU A CA 1
ATOM 1493 C C . LEU A 1 196 ? -5.516 -14.251 -3.834 1.00 73.12 196 LEU A C 1
ATOM 1495 O O . LEU A 1 196 ? -4.477 -14.345 -4.493 1.00 73.12 196 LEU A O 1
ATOM 1499 N N . ARG A 1 197 ? -6.550 -15.089 -3.958 1.00 56.72 197 ARG A N 1
ATOM 1500 C CA . ARG A 1 197 ? -6.705 -16.098 -5.015 1.00 56.72 197 ARG A CA 1
ATOM 1501 C C . ARG A 1 197 ? -7.737 -15.634 -6.021 1.00 56.72 197 ARG A C 1
ATOM 1503 O O . ARG A 1 197 ? -8.765 -15.098 -5.557 1.00 56.72 197 ARG A O 1
#

Sequence (197 aa):
MSPVEPAAEAPLTIRRASGIGVLTAIVVVGLAVPTYYLWVVPRLKQEADRLRVEAPGEPVERLGVWFRFGQPQIHTALVRARFSAARPWYVTHVVQAAEAGEPPTIYGIDFTDLPVDVVQHVGLEVRVVLPAPTVLAHDVLVGDKALGVPVYAAGAEVPDPRLIAKLRLERYFEGMAEAVAKDIPTAYLVVVIGGLR

Radius of gyration: 24.56 Å; chains: 1; bounding box: 45×55×87 Å

pLDDT: mean 84.47, std 12.48, range [42.09, 96.88]

Secondary structure (DSSP, 8-state):
----PPP-PPP-------HHHHHHHHHHHHHHHHHHHHHHHHHHHHHHHHHHHHS-SSHHHHHHHHHHHHHHHHHHHHHHHSS-SSS-EEEEEEE--SSTTSPPEEEEEE-TT--GGGEEEETTEEEEEEPPPEEEEES---SGGGGGS-EE-TTS-PPPHHHHHHHHHHHHHHHHHHHHHHHSTT-EEEEEET---

Foldseek 3Di:
DDDDDDDDDDDPPPPDDDPVNVVVVCVCVVVVVVVVCVVVVVVVVVVVVVCLVVQDPDLQSNVVSVCVVLLVVLLVLLQVCALDPVRSWNWLAWEQDPDPPWAIWTKTAHPPPPDSCCFDDDRQETENEGAAIDTDDRHDDDDPVVVVHYYHYPPDDDPRSQVSHQVVVCVSCVVVQVVSCVSRVSHGYGYHYRPDD